Protein AF-0000000073039357 (afdb_homodimer)

Secondary structure (DSSP, 8-state):
-------------------GGGG----------------PPPTT-EEETTEEEEEEEEEE-HHHHHHHHHHTTB-SPP--SHHHHHHHHHHHHHHHSS---EEEEEE--SSTT--EETTS-------BPTT-S--TTS---EEEEEETTTTEEEEE-TTS-EEEEE-B--SS------------------/------S------------SGGG----------------PPPTT-EEETTEEEEEEEEEE-HHHHHHHHHHTTB-SPP--SHHHHHHHHHHHHHHHSS---EEEEEE--SSTT--EETTS-------BPTT-S--TTS---EEEEEETTTTEEEEE-TTS-EEEEE-B--SS------------------

pLDDT: mean 74.17, std 29.0, range [20.8, 98.81]

Nearest PDB structures (foldseek):
  7jud-assembly2_B  TM=9.125E-01  e=7.356E-11  Homo sapiens
  7juf-assembly2_B  TM=8.887E-01  e=9.962E-11  Homo sapiens
  7l64-assembly1_A  TM=9.198E-01  e=1.526E-09  Homo sapiens
  7juc-assembly1_A  TM=9.082E-01  e=1.272E-09  Homo sapiens
  7l62-assembly1_A  TM=9.015E-01  e=1.197E-09  Homo sapiens

InterPro domains:
  IPR001304 C-type lectin-like [PF00059] (59-153)
  IPR001304 C-type lectin-like [PS50041] (48-155)
  IPR001304 C-type lectin-like [SM00034] (41-183)
  IPR016186 C-type lectin-like/link domain superfamily [G3DSA:3.10.100.10] (26-163)
  IPR016187 C-type lectin fold [SSF56436] (30-157)
  IPR050111 C-type lectin and snaclec domain-containing protein [PTHR22803] (36-157)

Structure (mmCIF, N/CA/C/O backbone):
data_AF-0000000073039357-model_v1
#
loop_
_entity.id
_entity.type
_entity.pdbx_description
1 polymer 'C-type lectin domain-containing protein'
#
loop_
_atom_site.group_PDB
_atom_site.id
_atom_site.type_symbol
_atom_site.label_atom_id
_atom_site.label_alt_id
_atom_site.label_comp_id
_atom_site.label_asym_id
_atom_site.label_entity_id
_atom_site.label_seq_id
_atom_site.pdbx_PDB_ins_code
_atom_site.Cartn_x
_atom_site.Cartn_y
_atom_site.Cartn_z
_atom_site.occupancy
_atom_site.B_iso_or_equiv
_atom_site.auth_seq_id
_atom_site.auth_comp_id
_atom_site.auth_asym_id
_atom_site.auth_atom_id
_atom_site.pdbx_PDB_model_num
ATOM 1 N N . MET A 1 1 ? -84 52.031 -15.609 1 26.61 1 MET A N 1
ATOM 2 C CA . MET A 1 1 ? -83.25 52.125 -14.359 1 26.61 1 MET A CA 1
ATOM 3 C C . MET A 1 1 ? -83.5 50.875 -13.5 1 26.61 1 MET A C 1
ATOM 5 O O . MET A 1 1 ? -82.875 50.75 -12.422 1 26.61 1 MET A O 1
ATOM 9 N N . GLU A 1 2 ? -84.562 50.125 -13.961 1 29.25 2 GLU A N 1
ATOM 10 C CA . GLU A 1 2 ? -85.125 49.188 -13.023 1 29.25 2 GLU A CA 1
ATOM 11 C C . GLU A 1 2 ? -84.25 47.906 -12.906 1 29.25 2 GLU A C 1
ATOM 13 O O . GLU A 1 2 ? -84.562 46.906 -13.562 1 29.25 2 GLU A O 1
ATOM 18 N N . LYS A 1 3 ? -82.875 48.156 -13.219 1 34.53 3 LYS A N 1
ATOM 19 C CA . LYS A 1 3 ? -82 47 -13.328 1 34.53 3 LYS A CA 1
ATOM 20 C C . LYS A 1 3 ? -82.062 46.125 -12.078 1 34.53 3 LYS A C 1
ATOM 22 O O . LYS A 1 3 ? -82.188 46.625 -10.969 1 34.53 3 LYS A O 1
ATOM 27 N N . LEU A 1 4 ? -82.438 44.844 -12.273 1 30.17 4 LEU A N 1
ATOM 28 C CA . LEU A 1 4 ? -82.812 43.562 -11.617 1 30.17 4 LEU A CA 1
ATOM 29 C C . LEU A 1 4 ? -81.688 43.188 -10.633 1 30.17 4 LEU A C 1
ATOM 31 O O . LEU A 1 4 ? -80.562 43.031 -11.016 1 30.17 4 LEU A O 1
ATOM 35 N N . ALA A 1 5 ? -81.875 43.406 -9.289 1 27.11 5 ALA A N 1
ATOM 36 C CA . ALA A 1 5 ? -81.25 43.344 -7.973 1 27.11 5 ALA A CA 1
ATOM 37 C C . ALA A 1 5 ? -80.875 41.906 -7.629 1 27.11 5 ALA A C 1
ATOM 39 O O . ALA A 1 5 ? -81.25 41.375 -6.598 1 27.11 5 ALA A O 1
ATOM 40 N N . VAL A 1 6 ? -80.625 41 -8.75 1 31.33 6 VAL A N 1
ATOM 41 C CA . VAL A 1 6 ? -80.688 39.594 -8.367 1 31.33 6 VAL A CA 1
ATOM 42 C C . VAL A 1 6 ? -79.562 39.281 -7.328 1 31.33 6 VAL A C 1
ATOM 44 O O . VAL A 1 6 ? -78.375 39.156 -7.664 1 31.33 6 VAL A O 1
ATOM 47 N N . LEU A 1 7 ? -79.438 40.094 -6.195 1 26.33 7 LEU A N 1
ATOM 48 C CA . LEU A 1 7 ? -78.312 40.125 -5.312 1 26.33 7 LEU A CA 1
ATOM 49 C C . LEU A 1 7 ? -78.125 38.781 -4.57 1 26.33 7 LEU A C 1
ATOM 51 O O . LEU A 1 7 ? -77.188 38.625 -3.818 1 26.33 7 LEU A O 1
ATOM 55 N N . LEU A 1 8 ? -79.312 37.875 -4.68 1 25.88 8 LEU A N 1
ATOM 56 C CA . LEU A 1 8 ? -79.5 37.375 -3.328 1 25.88 8 LEU A CA 1
ATOM 57 C C . LEU A 1 8 ? -78.25 36.656 -2.822 1 25.88 8 LEU A C 1
ATOM 59 O O . LEU A 1 8 ? -77.375 36.344 -3.6 1 25.88 8 LEU A O 1
ATOM 63 N N . LEU A 1 9 ? -78.438 35.406 -2.164 1 27.7 9 LEU A N 1
ATOM 64 C CA . LEU A 1 9 ? -78.375 34.781 -0.844 1 27.7 9 LEU A CA 1
ATOM 65 C C . LEU A 1 9 ? -77.125 33.875 -0.761 1 27.7 9 LEU A C 1
ATOM 67 O O . LEU A 1 9 ? -76.875 33.219 0.255 1 27.7 9 LEU A O 1
ATOM 71 N N . LEU A 1 10 ? -76.25 33.688 -1.868 1 30 10 LEU A N 1
ATOM 72 C CA . LEU A 1 10 ? -75.688 32.344 -1.885 1 30 10 LEU A CA 1
ATOM 73 C C . LEU A 1 10 ? -74.625 32.188 -0.792 1 30 10 LEU A C 1
ATOM 75 O O . LEU A 1 10 ? -73.438 32.094 -1.08 1 30 10 LEU A O 1
ATOM 79 N N . SER A 1 11 ? -74.688 33 0.335 1 27.83 11 SER A N 1
ATOM 80 C CA . SER A 1 11 ? -73.438 33.188 1.065 1 27.83 11 SER A CA 1
ATOM 81 C C . SER A 1 11 ? -72.875 31.844 1.569 1 27.83 11 SER A C 1
ATOM 83 O O . SER A 1 11 ? -71.688 31.547 1.422 1 27.83 11 SER A O 1
ATOM 85 N N . ALA A 1 12 ? -73.562 31.172 2.65 1 30.77 12 ALA A N 1
ATOM 86 C CA . ALA A 1 12 ? -72.812 30.938 3.895 1 30.77 12 ALA A CA 1
ATOM 87 C C . ALA A 1 12 ? -72.125 29.578 3.863 1 30.77 12 ALA A C 1
ATOM 89 O O . ALA A 1 12 ? -72.5 28.656 4.57 1 30.77 12 ALA A O 1
ATOM 90 N N . ALA A 1 13 ? -72 28.828 2.797 1 27.78 13 ALA A N 1
ATOM 91 C CA . ALA A 1 13 ? -71.812 27.406 3.111 1 27.78 13 ALA A CA 1
ATOM 92 C C . ALA A 1 13 ? -70.688 27.234 4.145 1 27.78 13 ALA A C 1
ATOM 94 O O . ALA A 1 13 ? -69.875 28.141 4.379 1 27.78 13 ALA A O 1
ATOM 95 N N . ILE A 1 14 ? -69.812 25.984 4.055 1 31.33 14 ILE A N 1
ATOM 96 C CA . ILE A 1 14 ? -69.5 24.719 4.699 1 31.33 14 ILE A CA 1
ATOM 97 C C . ILE A 1 14 ? -68.125 24.859 5.371 1 31.33 14 ILE A C 1
ATOM 99 O O . ILE A 1 14 ? -67.062 24.844 4.699 1 31.33 14 ILE A O 1
ATOM 103 N N . ALA A 1 15 ? -67.812 25.812 6.203 1 31.2 15 ALA A N 1
ATOM 104 C CA . ALA A 1 15 ? -66.5 25.938 6.828 1 31.2 15 ALA A CA 1
ATOM 105 C C . ALA A 1 15 ? -66.188 24.688 7.652 1 31.2 15 ALA A C 1
ATOM 107 O O . ALA A 1 15 ? -65.375 24.75 8.586 1 31.2 15 ALA A O 1
ATOM 108 N N . LEU A 1 16 ? -66.938 23.5 7.562 1 32.72 16 LEU A N 1
ATOM 109 C CA . LEU A 1 16 ? -66.625 22.562 8.633 1 32.72 16 LEU A CA 1
ATOM 110 C C . LEU A 1 16 ? -65.125 22.25 8.625 1 32.72 16 LEU A C 1
ATOM 112 O O . LEU A 1 16 ? -64.562 21.859 7.598 1 32.72 16 LEU A O 1
ATOM 116 N N . GLY A 1 17 ? -64.375 22.891 9.492 1 31.42 17 GLY A N 1
ATOM 117 C CA . GLY A 1 17 ? -62.969 22.797 9.883 1 31.42 17 GLY A CA 1
ATOM 118 C C . GLY A 1 17 ? -62.5 21.359 10.055 1 31.42 17 GLY A C 1
ATOM 119 O O . GLY A 1 17 ? -63.031 20.609 10.867 1 31.42 17 GLY A O 1
ATOM 120 N N . ASP A 1 18 ? -62.219 20.562 8.984 1 34.56 18 ASP A N 1
ATOM 121 C CA . ASP A 1 18 ? -61.656 19.219 8.914 1 34.56 18 ASP A CA 1
ATOM 122 C C . ASP A 1 18 ? -60.438 19.094 9.805 1 34.56 18 ASP A C 1
ATOM 124 O O . ASP A 1 18 ? -59.312 19.344 9.359 1 34.56 18 ASP A O 1
ATOM 128 N N . ALA A 1 19 ? -60.375 19.719 11 1 31.61 19 ALA A N 1
ATOM 129 C CA . ALA A 1 19 ? -59.188 19.656 11.852 1 31.61 19 ALA A CA 1
ATOM 130 C C . ALA A 1 19 ? -58.75 18.219 12.055 1 31.61 19 ALA A C 1
ATOM 132 O O . ALA A 1 19 ? -57.562 17.891 11.844 1 31.61 19 ALA A O 1
ATOM 133 N N . ASN A 1 20 ? -59.375 17.531 13.062 1 35.84 20 ASN A N 1
ATOM 134 C CA . ASN A 1 20 ? -58.688 16.75 14.062 1 35.84 20 ASN A CA 1
ATOM 135 C C . ASN A 1 20 ? -58.312 15.359 13.547 1 35.84 20 ASN A C 1
ATOM 137 O O . ASN A 1 20 ? -58.031 14.453 14.336 1 35.84 20 ASN A O 1
ATOM 141 N N . LEU A 1 21 ? -58.969 14.992 12.469 1 33.59 21 LEU A N 1
ATOM 142 C CA . LEU A 1 21 ? -58.969 13.531 12.422 1 33.59 21 LEU A CA 1
ATOM 143 C C . LEU A 1 21 ? -57.531 12.984 12.258 1 33.59 21 LEU A C 1
ATOM 145 O O . LEU A 1 21 ? -57.344 11.773 12.219 1 33.59 21 LEU A O 1
ATOM 149 N N . THR A 1 22 ? -56.75 13.812 11.727 1 34.03 22 THR A N 1
ATOM 150 C CA . THR A 1 22 ? -55.562 13.125 11.273 1 34.03 22 THR A CA 1
ATOM 151 C C . THR A 1 22 ? -54.812 12.523 12.461 1 34.03 22 THR A C 1
ATOM 153 O O . THR A 1 22 ? -53.688 12 12.297 1 34.03 22 THR A O 1
ATOM 156 N N . GLN A 1 23 ? -55.312 12.898 13.656 1 38 23 GLN A N 1
ATOM 157 C CA . GLN A 1 23 ? -54.406 12.445 14.719 1 38 23 GLN A CA 1
ATOM 158 C C . GLN A 1 23 ? -54.375 10.922 14.797 1 38 23 GLN A C 1
ATOM 160 O O . GLN A 1 23 ? -53.719 10.352 15.664 1 38 23 GLN A O 1
ATOM 165 N N . LEU A 1 24 ? -55.438 10.336 14.25 1 32.09 24 LEU A N 1
ATOM 166 C CA . LEU A 1 24 ? -55.656 9.016 14.828 1 32.09 24 LEU A CA 1
ATOM 167 C C . LEU A 1 24 ? -54.438 8.109 14.586 1 32.09 24 LEU A C 1
ATOM 169 O O . LEU A 1 24 ? -54.031 7.359 15.477 1 32.09 24 LEU A O 1
ATOM 173 N N . LEU A 1 25 ? -54.375 7.812 13.281 1 35.28 25 LEU A N 1
ATOM 174 C CA . LEU A 1 25 ? -53.656 6.555 13.148 1 35.28 25 LEU A CA 1
ATOM 175 C C . LEU A 1 25 ? -52.188 6.719 13.547 1 35.28 25 LEU A C 1
ATOM 177 O O . LEU A 1 25 ? -51.5 7.629 13.062 1 35.28 25 LEU A O 1
ATOM 181 N N . GLY A 1 26 ? -51.906 6.523 14.82 1 40.38 26 GLY A N 1
ATOM 182 C CA . GLY A 1 26 ? -50.594 6.422 15.461 1 40.38 26 GLY A CA 1
ATOM 183 C C . GLY A 1 26 ? -49.562 5.82 14.555 1 40.38 26 GLY A C 1
ATOM 184 O O . GLY A 1 26 ? -48.5 5.379 15.023 1 40.38 26 GLY A O 1
ATOM 185 N N . LEU A 1 27 ? -50.062 5.402 13.422 1 38.44 27 LEU A N 1
ATOM 186 C CA . LEU A 1 27 ? -48.938 4.867 12.695 1 38.44 27 LEU A CA 1
ATOM 187 C C . LEU A 1 27 ? -47.906 5.961 12.398 1 38.44 27 LEU A C 1
ATOM 189 O O . LEU A 1 27 ? -48.094 6.734 11.453 1 38.44 27 LEU A O 1
ATOM 193 N N . GLU A 1 28 ? -47.5 6.645 13.414 1 38.72 28 GLU A N 1
ATOM 194 C CA . GLU A 1 28 ? -46.281 7.363 13.047 1 38.72 28 GLU A CA 1
ATOM 195 C C . GLU A 1 28 ? -45.375 6.52 12.125 1 38.72 28 GLU A C 1
ATOM 197 O O . GLU A 1 28 ? -45.125 5.348 12.414 1 38.72 28 GLU A O 1
ATOM 202 N N . PRO A 1 29 ? -45.562 6.711 10.805 1 39.72 29 PRO A N 1
ATOM 203 C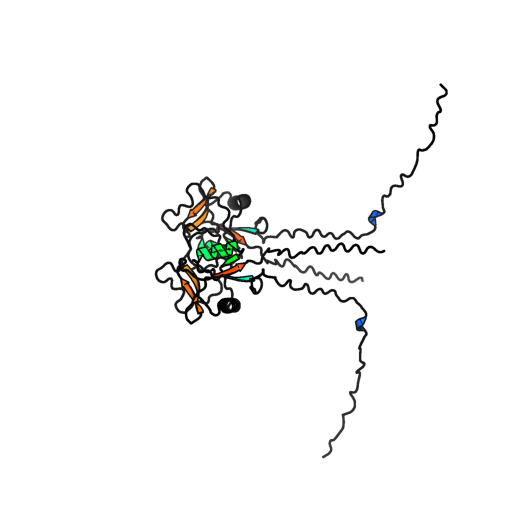 CA . PRO A 1 29 ? -44.5 6.008 10.086 1 39.72 29 PRO A CA 1
ATOM 204 C C . PRO A 1 29 ? -43.156 6.062 10.812 1 39.72 29 PRO A C 1
ATOM 206 O O . PRO A 1 29 ? -42.719 7.141 11.227 1 39.72 29 PRO A O 1
ATOM 209 N N . LEU A 1 30 ? -42.906 5.086 11.719 1 35.66 30 LEU A N 1
ATOM 210 C CA . LEU A 1 30 ? -41.5 4.91 12.047 1 35.66 30 LEU A CA 1
ATOM 211 C C . LEU A 1 30 ? -40.625 5.199 10.844 1 35.66 30 LEU A C 1
ATOM 213 O O . LEU A 1 30 ? -40.344 4.301 10.047 1 35.66 30 LEU A O 1
ATOM 217 N N . LEU A 1 31 ? -41.062 6.059 10.023 1 34.53 31 LEU A N 1
ATOM 218 C CA . LEU A 1 31 ? -39.938 6.461 9.203 1 34.53 31 LEU A CA 1
ATOM 219 C C . LEU A 1 31 ? -38.688 6.652 10.062 1 34.53 31 LEU A C 1
ATOM 221 O O . LEU A 1 31 ? -38.5 7.711 10.664 1 34.53 31 LEU A O 1
ATOM 225 N N . LYS A 1 32 ? -38.406 5.668 10.898 1 36.38 32 LYS A N 1
ATOM 226 C CA . LYS A 1 32 ? -36.969 5.738 11.242 1 36.38 32 LYS A CA 1
ATOM 227 C C . LYS A 1 32 ? -36.156 6.203 10.047 1 36.38 32 LYS A C 1
ATOM 229 O O . LYS A 1 32 ? -36.156 5.574 8.984 1 36.38 32 LYS A O 1
ATOM 234 N N . THR A 1 33 ? -36.156 7.441 9.664 1 34.72 33 THR A N 1
ATOM 235 C CA . THR A 1 33 ? -35.031 7.844 8.852 1 34.72 33 THR A CA 1
ATOM 236 C C . THR A 1 33 ? -33.844 6.91 9.094 1 34.72 33 THR A C 1
ATOM 238 O O . THR A 1 33 ? -33.469 6.645 10.234 1 34.72 33 THR A O 1
ATOM 241 N N . GLU A 1 34 ? -33.781 5.77 8.445 1 37.34 34 GLU A N 1
ATOM 242 C CA . GLU A 1 34 ? -32.469 5.164 8.523 1 37.34 34 GLU A CA 1
ATOM 243 C C . GLU A 1 34 ? -31.406 6.203 8.859 1 37.34 34 GLU A C 1
ATOM 245 O O . GLU A 1 34 ? -31.172 7.137 8.086 1 37.34 34 GLU A O 1
ATOM 250 N N . GLY A 1 35 ? -31.5 6.855 9.969 1 37.38 35 GLY A N 1
ATOM 251 C CA . GLY A 1 35 ? -30.406 7.742 10.344 1 37.38 35 GLY A CA 1
ATOM 252 C C . GLY A 1 35 ? -29.094 7.414 9.648 1 37.38 35 GLY A C 1
ATOM 253 O O . GLY A 1 35 ? -28.766 6.242 9.469 1 37.38 35 GLY A O 1
ATOM 254 N N . THR A 1 36 ? -28.766 8.078 8.531 1 42.5 36 THR A N 1
ATOM 255 C CA . THR A 1 36 ? -27.406 7.941 8.023 1 42.5 36 THR A CA 1
ATOM 256 C C . THR A 1 36 ? -26.453 7.523 9.141 1 42.5 36 THR A C 1
ATOM 258 O O . THR A 1 36 ? -26.312 8.227 10.141 1 42.5 36 THR A O 1
ATOM 261 N N . LYS A 1 37 ? -26.594 6.34 9.523 1 44.25 37 LYS A N 1
ATOM 262 C CA . LYS A 1 37 ? -25.609 5.879 10.5 1 44.25 37 LYS A CA 1
ATOM 263 C C . LYS A 1 37 ? -24.312 6.68 10.398 1 44.25 37 LYS A C 1
ATOM 265 O O . LYS A 1 37 ? -23.625 6.609 9.383 1 44.25 37 LYS A O 1
ATOM 270 N N . GLU A 1 38 ? -24.328 8.031 10.805 1 53.88 38 GLU A N 1
ATOM 271 C CA . GLU A 1 38 ? -23.094 8.797 10.906 1 53.88 38 GLU A CA 1
ATOM 272 C C . GLU A 1 38 ? -21.953 7.93 11.43 1 53.88 38 GLU A C 1
ATOM 274 O O . GLU A 1 38 ? -22.141 7.152 12.367 1 53.88 38 GLU A O 1
ATOM 279 N N . MET A 1 39 ? -21.062 7.578 10.562 1 60.09 39 MET A N 1
ATOM 280 C CA . MET A 1 39 ? -19.891 6.812 10.992 1 60.09 39 MET A CA 1
ATOM 281 C C . MET A 1 39 ? -19.281 7.41 12.258 1 60.09 39 MET A C 1
ATOM 283 O O . MET A 1 39 ? -19.109 8.625 12.352 1 60.09 39 MET A O 1
ATOM 287 N N . SER A 1 40 ? -19.406 6.809 13.367 1 79 40 SER A N 1
ATOM 288 C CA . SER A 1 40 ? -18.766 7.273 14.586 1 79 40 SER A CA 1
ATOM 289 C C . SER A 1 40 ? -17.312 6.816 14.648 1 79 40 SER A C 1
ATOM 291 O O . SER A 1 40 ? -17 5.688 14.266 1 79 40 SER A O 1
ATOM 293 N N . CYS A 1 41 ? -16.453 7.801 14.859 1 84.44 41 CYS A N 1
ATOM 294 C CA . CYS A 1 41 ? -15.023 7.516 15.016 1 84.44 41 CYS A CA 1
ATOM 295 C C . CYS A 1 41 ? -14.672 7.297 16.484 1 84.44 41 CYS A C 1
ATOM 297 O O . CYS A 1 41 ? -15.328 7.84 17.375 1 84.44 41 CYS A O 1
ATOM 299 N N . PRO A 1 42 ? -13.711 6.285 16.656 1 81.12 42 PRO A N 1
ATOM 300 C CA . PRO A 1 42 ? -13.195 6.18 18.016 1 81.12 42 PRO A CA 1
ATOM 301 C C . PRO A 1 42 ? -12.812 7.535 18.609 1 81.12 42 PRO A C 1
ATOM 303 O O . PRO A 1 42 ? -12.641 8.508 17.875 1 81.12 42 PRO A O 1
ATOM 306 N N . SER A 1 43 ? -12.695 7.379 19.922 1 82.19 43 SER A N 1
ATOM 307 C CA . SER A 1 43 ? -12.266 8.594 20.609 1 82.19 43 SER A CA 1
ATOM 308 C C . SER A 1 43 ? -10.938 9.094 20.062 1 82.19 43 SER A C 1
ATOM 310 O O . SER A 1 43 ? -10.062 8.297 19.703 1 82.19 43 SER A O 1
ATOM 312 N N . ASP A 1 44 ? -10.672 10.336 19.844 1 82.06 44 ASP A N 1
ATOM 313 C CA . ASP A 1 44 ? -9.438 11 19.453 1 82.06 44 ASP A CA 1
ATOM 314 C C . ASP A 1 44 ? -9.25 10.961 17.938 1 82.06 44 ASP A C 1
ATOM 316 O O . ASP A 1 44 ? -8.219 11.391 17.422 1 82.06 44 ASP A O 1
ATOM 320 N N . TRP A 1 45 ? -10.227 10.258 17.344 1 88.5 45 TRP A N 1
ATOM 321 C CA . TRP A 1 45 ? -10.242 10.289 15.891 1 88.5 45 TRP A CA 1
ATOM 322 C C . TRP A 1 45 ? -11.289 11.266 15.375 1 88.5 45 TRP A C 1
ATOM 324 O O . TRP A 1 45 ? -12.297 11.516 16.047 1 88.5 45 TRP A O 1
ATOM 334 N N . HIS A 1 46 ? -11.023 11.797 14.195 1 90.44 46 HIS A N 1
ATOM 335 C CA . HIS A 1 46 ? -11.875 12.844 13.641 1 90.44 46 HIS A CA 1
ATOM 336 C C . HIS A 1 46 ? -12.484 12.406 12.312 1 90.44 46 HIS A C 1
ATOM 338 O O . HIS A 1 46 ? -11.766 12.039 11.383 1 90.44 46 HIS A O 1
ATOM 344 N N . PRO A 1 47 ? -13.75 12.461 12.242 1 89.38 47 PRO A N 1
ATOM 345 C CA . PRO A 1 47 ? -14.43 11.945 11.055 1 89.38 47 PRO A CA 1
ATOM 346 C C . PRO A 1 47 ? -14.352 12.898 9.867 1 89.38 47 PRO A C 1
ATOM 348 O O . PRO A 1 47 ? -14.414 14.125 10.047 1 89.38 47 PRO A O 1
ATOM 351 N N . TYR A 1 48 ? -14.18 12.359 8.68 1 90 48 TYR A N 1
ATOM 352 C CA . TYR A 1 48 ? -14.352 13.016 7.391 1 90 48 TYR A CA 1
ATOM 353 C C . TYR A 1 48 ? -14.922 12.055 6.355 1 90 48 TYR A C 1
ATOM 355 O O . TYR A 1 48 ? -14.242 11.125 5.926 1 90 48 TYR A O 1
ATOM 363 N N . GLY A 1 49 ? -16.109 12.344 5.988 1 85.62 49 GLY A N 1
ATOM 364 C CA . GLY A 1 49 ? -16.766 11.352 5.152 1 85.62 49 GLY A CA 1
ATOM 365 C C . GLY A 1 49 ? -16.875 9.984 5.812 1 85.62 49 GLY A C 1
ATOM 366 O O . GLY A 1 49 ? -17.375 9.875 6.934 1 85.62 49 GLY A O 1
ATOM 367 N N . SER A 1 50 ? -16.359 8.945 5.117 1 83.56 50 SER A N 1
ATOM 368 C CA . SER A 1 50 ? -16.406 7.586 5.648 1 83.56 50 SER A CA 1
ATOM 369 C C . SER A 1 50 ? -15.078 7.191 6.281 1 83.56 50 SER A C 1
ATOM 371 O O . SER A 1 50 ? -14.836 6.016 6.547 1 83.56 50 SER A O 1
ATOM 373 N N . ARG A 1 51 ? -14.297 8.242 6.551 1 88.06 51 ARG A N 1
ATOM 374 C CA . ARG A 1 51 ? -12.977 7.969 7.102 1 88.06 51 ARG A CA 1
ATOM 375 C C . ARG A 1 51 ? -12.789 8.664 8.445 1 88.06 51 ARG A C 1
ATOM 377 O O . ARG A 1 51 ? -13.477 9.641 8.742 1 88.06 51 ARG A O 1
ATOM 384 N N . CYS A 1 52 ? -11.891 8.102 9.234 1 90.38 52 CYS A N 1
ATOM 385 C CA . CYS A 1 52 ? -11.461 8.695 10.492 1 90.38 52 CYS A CA 1
ATOM 386 C C . CYS A 1 52 ? -9.961 8.992 10.469 1 90.38 52 CYS A C 1
ATOM 388 O O . CYS A 1 52 ? -9.172 8.195 9.961 1 90.38 52 CYS A O 1
ATOM 390 N N . PHE A 1 53 ? -9.664 10.109 11.039 1 92.56 53 PHE A N 1
ATOM 391 C CA . PHE A 1 53 ? -8.281 10.555 11.016 1 92.56 53 PHE A CA 1
ATOM 392 C C . PHE A 1 53 ? -7.77 10.82 12.43 1 92.56 53 PHE A C 1
ATOM 394 O O . PHE A 1 53 ? -8.523 11.273 13.289 1 92.56 53 PHE A O 1
ATOM 401 N N . ARG A 1 54 ? -6.562 10.516 12.562 1 90.44 54 ARG A N 1
ATOM 402 C CA . ARG A 1 54 ? -5.852 10.844 13.789 1 90.44 54 ARG A CA 1
ATOM 403 C C . ARG A 1 54 ? -4.457 11.383 13.492 1 90.44 54 ARG A C 1
ATOM 405 O O . ARG A 1 54 ? -3.748 10.844 12.641 1 90.44 54 ARG A O 1
ATOM 412 N N . PHE A 1 55 ? -4.176 12.445 14.148 1 91.38 55 PHE A N 1
ATOM 413 C CA . PHE A 1 55 ? -2.832 13 14.039 1 91.38 55 PHE A CA 1
ATOM 414 C C . PHE A 1 55 ? -1.937 12.461 15.148 1 91.38 55 PHE A C 1
ATOM 416 O O . PHE A 1 55 ? -2.324 12.461 16.328 1 91.38 55 PHE A O 1
ATOM 423 N N . VAL A 1 56 ? -0.78 11.977 14.797 1 88.88 56 VAL A N 1
ATOM 424 C CA . VAL A 1 56 ? 0.186 11.445 15.75 1 88.88 56 VAL A CA 1
ATOM 425 C C . VAL A 1 56 ? 1.425 12.336 15.789 1 88.88 56 VAL A C 1
ATOM 427 O O . VAL A 1 56 ? 2.113 12.492 14.773 1 88.88 56 VAL A O 1
ATOM 430 N N . SER A 1 57 ? 1.727 12.812 16.969 1 87.69 57 SER A N 1
ATOM 431 C CA . SER A 1 57 ? 2.77 13.82 17.141 1 87.69 57 SER A CA 1
ATOM 432 C C . SER A 1 57 ? 4.09 13.188 17.562 1 87.69 57 SER A C 1
ATOM 434 O O . SER A 1 57 ? 4.801 13.742 18.406 1 87.69 57 SER A O 1
ATOM 436 N N . ILE A 1 58 ? 4.434 12.023 17.141 1 87.19 58 ILE A N 1
ATOM 437 C CA . ILE A 1 58 ? 5.699 11.344 17.422 1 87.19 58 ILE A CA 1
ATOM 438 C C . ILE A 1 58 ? 6.523 11.273 16.125 1 87.19 58 ILE A C 1
ATOM 440 O O . ILE A 1 58 ? 6.133 10.602 15.172 1 87.19 58 ILE A O 1
ATOM 444 N N . PRO A 1 59 ? 7.598 12.062 16.156 1 93.19 59 PRO A N 1
ATOM 445 C CA . PRO A 1 59 ? 8.445 12 14.969 1 93.19 59 PRO A CA 1
ATOM 446 C C . PRO A 1 59 ? 9.023 10.609 14.734 1 93.19 59 PRO A C 1
ATOM 448 O O . PRO A 1 59 ? 9.547 9.984 15.664 1 93.19 59 PRO A O 1
ATOM 451 N N . GLN A 1 60 ? 8.844 10.102 13.633 1 94.81 60 GLN A N 1
ATOM 452 C CA . GLN A 1 60 ? 9.375 8.805 13.25 1 94.81 60 GLN A CA 1
ATOM 453 C C . GLN A 1 60 ? 9.523 8.695 11.734 1 94.81 60 GLN A C 1
ATOM 455 O O . GLN A 1 60 ? 9.102 9.594 11 1 94.81 60 GLN A O 1
ATOM 460 N N . SER A 1 61 ? 10.18 7.672 11.227 1 96.88 61 SER A N 1
ATOM 461 C CA . SER A 1 61 ? 10.328 7.453 9.797 1 96.88 61 SER A CA 1
ATOM 462 C C . SER A 1 61 ? 8.992 7.137 9.141 1 96.88 61 SER A C 1
ATOM 464 O O . SER A 1 61 ? 8.008 6.848 9.828 1 96.88 61 SER A O 1
ATOM 466 N N . TRP A 1 62 ? 8.977 7.242 7.859 1 97.44 62 TRP A N 1
ATOM 467 C CA . TRP A 1 62 ? 7.766 6.898 7.129 1 97.44 62 TRP A CA 1
ATOM 468 C C . TRP A 1 62 ? 7.34 5.465 7.426 1 97.44 62 TRP A C 1
ATOM 470 O O . TRP A 1 62 ? 6.16 5.199 7.672 1 97.44 62 TRP A O 1
ATOM 480 N N . SER A 1 63 ? 8.336 4.562 7.371 1 96.31 63 SER A N 1
ATOM 481 C CA . SER A 1 63 ? 8.055 3.145 7.566 1 96.31 63 SER A CA 1
ATOM 482 C C . SER A 1 63 ? 7.539 2.871 8.977 1 96.31 63 SER A C 1
ATOM 484 O O . SER A 1 63 ? 6.59 2.105 9.156 1 96.31 63 SER A O 1
ATOM 486 N N . ASP A 1 64 ? 8.14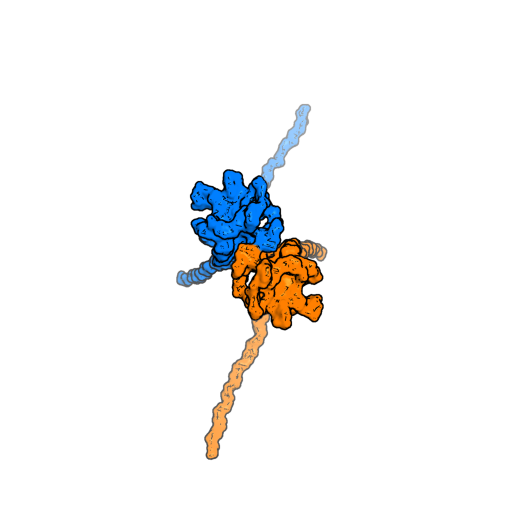8 3.461 9.953 1 94.38 64 ASP A N 1
ATOM 487 C CA . ASP A 1 64 ? 7.672 3.309 11.32 1 94.38 64 ASP A CA 1
ATOM 488 C C . ASP A 1 64 ? 6.281 3.914 11.492 1 94.38 64 ASP A C 1
ATOM 490 O O . ASP A 1 64 ? 5.445 3.369 12.219 1 94.38 64 ASP A O 1
ATOM 494 N N . SER A 1 65 ? 6.082 5.051 10.859 1 95.62 65 SER A N 1
ATOM 495 C CA . SER A 1 65 ? 4.77 5.688 10.906 1 95.62 65 SER A CA 1
ATOM 496 C C . SER A 1 65 ? 3.699 4.785 10.305 1 95.62 65 SER A C 1
ATOM 498 O O . SER A 1 65 ? 2.607 4.648 10.859 1 95.62 65 SER A O 1
ATOM 500 N N . GLU A 1 66 ? 4.02 4.168 9.148 1 96.62 66 GLU A N 1
ATOM 501 C CA . GLU A 1 66 ? 3.084 3.238 8.523 1 96.62 66 GLU A CA 1
ATOM 502 C C . GLU A 1 66 ? 2.787 2.053 9.438 1 96.62 66 GLU A C 1
ATOM 504 O O . GLU A 1 66 ? 1.631 1.651 9.594 1 96.62 66 GLU A O 1
ATOM 509 N N . GLN A 1 67 ? 3.779 1.516 10.055 1 94.94 67 GLN A N 1
ATOM 510 C CA . GLN A 1 67 ? 3.576 0.394 10.961 1 94.94 67 GLN A CA 1
ATOM 511 C C . GLN A 1 67 ? 2.713 0.801 12.156 1 94.94 67 GLN A C 1
ATOM 513 O O . GLN A 1 67 ? 1.859 0.032 12.602 1 94.94 67 GLN A O 1
ATOM 518 N N . ASN A 1 68 ? 2.955 1.961 12.648 1 92.75 68 ASN A N 1
ATOM 519 C CA . ASN A 1 68 ? 2.133 2.469 13.742 1 92.75 68 ASN A CA 1
ATOM 520 C C . ASN A 1 68 ? 0.674 2.625 13.32 1 92.75 68 ASN A C 1
ATOM 522 O O . ASN A 1 68 ? -0.235 2.27 14.07 1 92.75 68 ASN A O 1
ATOM 526 N N . CYS A 1 69 ? 0.459 3.188 12.164 1 93.56 69 CYS A N 1
ATOM 527 C CA . CYS A 1 69 ? -0.901 3.355 11.672 1 93.56 69 CYS A CA 1
ATOM 528 C C . CYS A 1 69 ? -1.58 2.006 11.469 1 93.56 69 CYS A C 1
ATOM 530 O O . CYS A 1 69 ? -2.764 1.851 11.773 1 93.56 69 CYS A O 1
ATOM 532 N N . LEU A 1 70 ? -0.858 1.051 10.945 1 93.12 70 LEU A N 1
ATOM 533 C CA . LEU A 1 70 ? -1.39 -0.297 10.781 1 93.12 70 LEU A CA 1
ATOM 534 C C . LEU A 1 70 ? -1.8 -0.891 12.125 1 93.12 70 LEU A C 1
ATOM 536 O O . LEU A 1 70 ? -2.844 -1.54 12.227 1 93.12 70 LEU A O 1
ATOM 540 N N . ALA A 1 71 ? -0.995 -0.662 13.125 1 90.25 71 ALA A N 1
ATOM 541 C CA . ALA A 1 71 ? -1.289 -1.16 14.461 1 90.25 71 ALA A CA 1
ATOM 542 C C . ALA A 1 71 ? -2.568 -0.535 15.016 1 90.25 71 ALA A C 1
ATOM 544 O O . ALA A 1 71 ? -3.273 -1.15 15.82 1 90.25 71 ALA A O 1
ATOM 545 N N . LEU A 1 72 ? -2.891 0.645 14.5 1 85.88 72 LEU A N 1
ATOM 546 C CA . LEU A 1 72 ? -4.094 1.349 14.93 1 85.88 72 LEU A CA 1
ATOM 547 C C . LEU A 1 72 ? -5.285 0.975 14.055 1 85.88 72 LEU A C 1
ATOM 549 O O . LEU A 1 72 ? -6.387 1.498 14.242 1 85.88 72 LEU A O 1
ATOM 553 N N . GLY A 1 73 ? -5.051 0.134 13.102 1 85 73 GLY A N 1
ATOM 554 C CA . GLY A 1 73 ? -6.141 -0.343 12.258 1 85 73 GLY A CA 1
ATOM 555 C C . GLY A 1 73 ? -6.305 0.46 10.984 1 85 73 GLY A C 1
ATOM 556 O O . GLY A 1 73 ? -7.336 0.367 10.312 1 85 73 GLY A O 1
ATOM 557 N N . GLY A 1 74 ? -5.301 1.196 10.664 1 90.06 74 GLY A N 1
ATOM 558 C CA . GLY A 1 74 ? -5.324 2.008 9.461 1 90.06 74 GLY A CA 1
ATOM 559 C C . GLY A 1 74 ? -3.994 2.033 8.727 1 90.06 74 GLY A C 1
ATOM 560 O O . GLY A 1 74 ? -3.26 1.043 8.734 1 90.06 74 GLY A O 1
ATOM 561 N N . ASN A 1 75 ? -3.826 3.066 7.984 1 95.69 75 ASN A N 1
ATOM 562 C CA . ASN A 1 75 ? -2.609 3.391 7.246 1 95.69 75 ASN A CA 1
ATOM 563 C C . ASN A 1 75 ? -2.281 4.879 7.332 1 95.69 75 ASN A C 1
ATOM 565 O O . ASN A 1 75 ? -3.084 5.668 7.832 1 95.69 75 ASN A O 1
ATOM 569 N N . LEU A 1 76 ? -1.041 5.172 6.973 1 96.56 76 LEU A N 1
ATOM 570 C CA . LEU A 1 76 ? -0.825 6.586 6.691 1 96.56 76 LEU A CA 1
ATOM 571 C C . LEU A 1 76 ? -1.872 7.113 5.715 1 96.56 76 LEU A C 1
ATOM 573 O O . LEU A 1 76 ? -2.262 6.41 4.777 1 96.56 76 LEU A O 1
ATOM 577 N N . ALA A 1 77 ? -2.27 8.312 5.941 1 96.06 77 ALA A N 1
ATOM 578 C CA . ALA A 1 77 ? -3.436 8.859 5.25 1 96.06 77 ALA A CA 1
ATOM 579 C C . ALA A 1 77 ? -3.152 9.055 3.764 1 96.06 77 ALA A C 1
ATOM 581 O O . ALA A 1 77 ? -2.061 9.484 3.385 1 96.06 77 ALA A O 1
ATOM 582 N N . SER A 1 78 ? -4.113 8.695 2.955 1 97.06 78 SER A N 1
ATOM 583 C CA . SER A 1 78 ? -4.172 9.117 1.56 1 97.06 78 SER A CA 1
ATOM 584 C C . SER A 1 78 ? -4.953 10.422 1.41 1 97.06 78 SER A C 1
ATOM 586 O O . SER A 1 78 ? -5.645 10.844 2.336 1 97.06 78 SER A O 1
ATOM 588 N N . VAL A 1 79 ? -4.766 11.102 0.333 1 96.19 79 VAL A N 1
ATOM 589 C CA . VAL A 1 79 ? -5.492 12.32 0.009 1 96.19 79 VAL A CA 1
ATOM 590 C C . VAL A 1 79 ? -6.203 12.156 -1.332 1 96.19 79 VAL A C 1
ATOM 592 O O . VAL A 1 79 ? -5.562 11.93 -2.359 1 96.19 79 VAL A O 1
ATOM 595 N N . ASN A 1 80 ? -7.477 12.383 -1.284 1 94.56 80 ASN A N 1
ATOM 596 C CA . ASN A 1 80 ? -8.211 12.039 -2.498 1 94.56 80 ASN A CA 1
ATOM 597 C C . ASN A 1 80 ? -8.812 13.273 -3.158 1 94.56 80 ASN A C 1
ATOM 599 O O . ASN A 1 80 ? -9.25 13.211 -4.309 1 94.56 80 ASN A O 1
ATOM 603 N N . ASN A 1 81 ? -8.844 14.336 -2.469 1 95.62 81 ASN A N 1
ATOM 604 C CA . ASN A 1 81 ? -9.297 15.602 -3.035 1 95.62 81 ASN A CA 1
ATOM 605 C C . ASN A 1 81 ? -8.852 16.797 -2.186 1 95.62 81 ASN A C 1
ATOM 607 O O . ASN A 1 81 ? -8.312 16.609 -1.093 1 95.62 81 ASN A O 1
ATOM 611 N N . LEU A 1 82 ? -9.047 18 -2.752 1 97.19 82 LEU A N 1
ATOM 612 C CA . LEU A 1 82 ? -8.586 19.219 -2.1 1 97.19 82 LEU A CA 1
ATOM 613 C C . LEU A 1 82 ? -9.273 19.422 -0.753 1 97.19 82 LEU A C 1
ATOM 615 O O . LEU A 1 82 ? -8.648 19.828 0.22 1 97.19 82 LEU A O 1
ATOM 619 N N . LEU A 1 83 ? -10.5 19.141 -0.687 1 96.75 83 LEU A N 1
ATOM 620 C CA . LEU A 1 83 ? -11.25 19.344 0.547 1 96.75 83 LEU A CA 1
ATOM 621 C C . LEU A 1 83 ? -10.734 18.422 1.654 1 96.75 83 LEU A C 1
ATOM 623 O O . LEU A 1 83 ? -10.625 18.844 2.811 1 96.75 83 LEU A O 1
ATOM 627 N N . GLU A 1 84 ? -10.484 17.203 1.271 1 94.94 84 GLU A N 1
ATOM 628 C CA . GLU A 1 84 ? -9.883 16.281 2.234 1 94.94 84 GLU A CA 1
ATOM 629 C C . GLU A 1 84 ? -8.531 16.797 2.725 1 94.94 84 GLU A C 1
ATOM 631 O O . GLU A 1 84 ? -8.219 16.688 3.914 1 94.94 84 GLU A O 1
ATOM 636 N N . TYR A 1 85 ? -7.742 17.312 1.819 1 96.94 85 TYR A N 1
ATOM 637 C CA . TYR A 1 85 ? -6.449 17.875 2.186 1 96.94 85 TYR A CA 1
ATOM 638 C C . TYR A 1 85 ? -6.613 19.016 3.18 1 96.94 85 TYR A C 1
ATOM 640 O O . TYR A 1 85 ? -5.891 19.094 4.18 1 96.94 85 TYR A O 1
ATOM 648 N N . GLN A 1 86 ? -7.539 19.891 2.922 1 97.44 86 GLN A N 1
ATOM 649 C CA . GLN A 1 86 ? -7.789 21.031 3.791 1 97.44 86 GLN A CA 1
ATOM 650 C C . GLN A 1 86 ? -8.289 20.594 5.16 1 97.44 86 GLN A C 1
ATOM 652 O O . GLN A 1 86 ? -7.926 21.172 6.184 1 97.44 86 GLN A O 1
ATOM 657 N N . PHE A 1 87 ? -9.109 19.578 5.137 1 96.38 87 PHE A N 1
ATOM 658 C CA . PHE A 1 87 ? -9.547 19 6.406 1 96.38 87 PHE A CA 1
ATOM 659 C C . PHE A 1 87 ? -8.352 18.516 7.219 1 96.38 87 PHE A C 1
ATOM 661 O O . PHE A 1 87 ? -8.25 18.797 8.414 1 96.38 87 PHE A O 1
ATOM 668 N N . MET A 1 88 ? -7.441 17.766 6.57 1 96.38 88 MET A N 1
ATOM 669 C CA . MET A 1 88 ? -6.258 17.234 7.23 1 96.38 88 MET A CA 1
ATOM 670 C C . MET A 1 88 ? -5.375 18.359 7.762 1 96.38 88 MET A C 1
ATOM 672 O O . MET A 1 88 ? -4.812 18.25 8.852 1 96.38 88 MET A O 1
ATOM 676 N N . GLN A 1 89 ? -5.23 19.422 6.996 1 97.19 89 GLN A N 1
ATOM 677 C CA . GLN A 1 89 ? -4.465 20.578 7.453 1 97.19 89 GLN A CA 1
ATOM 678 C C . GLN A 1 89 ? -5.105 21.219 8.68 1 97.19 89 GLN A C 1
ATOM 680 O O . GLN A 1 89 ? -4.414 21.578 9.633 1 97.19 89 GLN A O 1
ATOM 685 N N . ALA A 1 90 ? -6.383 21.344 8.656 1 96.75 90 ALA A N 1
ATOM 686 C CA . ALA A 1 90 ? -7.086 21.922 9.797 1 96.75 90 ALA A CA 1
ATOM 687 C C . ALA A 1 90 ? -6.895 21.078 11.047 1 96.75 90 ALA A C 1
ATOM 689 O O . ALA A 1 90 ? -6.629 21.594 12.133 1 96.75 90 ALA A O 1
ATOM 690 N N . LEU A 1 91 ? -7.043 19.812 10.867 1 94.12 91 LEU A N 1
ATOM 691 C CA . LEU A 1 91 ? -6.84 18.891 11.977 1 94.12 91 LEU A CA 1
ATOM 692 C C . LEU A 1 91 ? -5.434 19.031 12.547 1 94.12 91 LEU A C 1
ATOM 694 O O . LEU A 1 91 ? -5.258 19.094 13.773 1 94.12 91 LEU A O 1
ATOM 698 N N . THR A 1 92 ? -4.453 19.094 11.703 1 93.75 92 THR A N 1
ATOM 699 C CA . THR A 1 92 ? -3.055 19.234 12.102 1 93.75 92 THR A CA 1
ATOM 700 C C . THR A 1 92 ? -2.822 20.547 12.836 1 93.75 92 THR A C 1
ATOM 702 O O . THR A 1 92 ? -2.178 20.562 13.891 1 93.75 92 THR A O 1
ATOM 705 N N . LYS A 1 93 ? -3.334 21.578 12.25 1 95.38 93 LYS A N 1
ATOM 706 C CA . LYS A 1 93 ? -3.178 22.906 12.852 1 95.38 93 LYS A CA 1
ATOM 707 C C . LYS A 1 93 ? -3.844 22.969 14.219 1 95.38 93 LYS A C 1
ATOM 709 O O . LYS A 1 93 ? -3.273 23.5 15.172 1 95.38 93 LYS A O 1
ATOM 714 N N . ASN A 1 94 ? -5.016 22.422 14.344 1 93 94 ASN A N 1
ATOM 715 C CA . ASN A 1 94 ? -5.758 22.422 15.602 1 93 94 ASN A CA 1
ATOM 716 C C . ASN A 1 94 ? -5.051 21.609 16.672 1 93 94 ASN A C 1
ATOM 718 O O . ASN A 1 94 ? -5.117 21.938 17.859 1 93 94 ASN A O 1
ATOM 722 N N . THR A 1 95 ? -4.422 20.578 16.234 1 89.94 95 THR A N 1
ATOM 723 C CA . THR A 1 95 ? -3.756 19.672 17.172 1 89.94 95 THR A CA 1
ATOM 724 C C . THR A 1 95 ? -2.408 20.234 17.609 1 89.94 95 THR A C 1
ATOM 726 O O . THR A 1 95 ? -2.018 20.109 18.766 1 89.94 95 THR A O 1
ATOM 729 N N . ASN A 1 96 ? -1.704 20.953 16.719 1 90.38 96 ASN A N 1
ATOM 730 C CA . ASN A 1 96 ? -0.317 21.328 16.984 1 90.38 96 ASN A CA 1
ATOM 731 C C . ASN A 1 96 ? -0.155 22.844 17.109 1 90.38 96 ASN A C 1
ATOM 733 O O . ASN A 1 96 ? 0.895 23.328 17.547 1 90.38 96 ASN A O 1
ATOM 737 N N . GLY A 1 97 ? -1.149 23.578 16.781 1 93.44 97 GLY A N 1
ATOM 738 C CA . GLY A 1 97 ? -1.048 25.016 16.766 1 93.44 97 GLY A CA 1
ATOM 739 C C . GLY A 1 97 ? -0.378 25.562 15.516 1 93.44 97 GLY A C 1
ATOM 740 O O . GLY A 1 97 ? -0.296 26.766 15.32 1 93.44 97 GLY A O 1
ATOM 741 N N . HIS A 1 98 ? 0.153 24.672 14.703 1 94.56 98 HIS A N 1
ATOM 742 C CA . HIS A 1 98 ? 0.787 25 13.438 1 94.56 98 HIS A CA 1
ATOM 743 C C . HIS A 1 98 ? 0.723 23.812 12.469 1 94.56 98 HIS A C 1
ATOM 745 O O . HIS A 1 98 ? 0.065 22.812 12.75 1 94.56 98 HIS A O 1
ATOM 751 N N . LEU A 1 99 ? 1.273 24.016 11.281 1 95.75 99 LEU A N 1
ATOM 752 C CA . LEU A 1 99 ? 1.287 22.969 10.266 1 95.75 99 LEU A CA 1
ATOM 753 C C . LEU A 1 99 ? 2.688 22.375 10.102 1 95.75 99 LEU A C 1
ATOM 755 O O . LEU A 1 99 ? 3.422 22.766 9.188 1 95.75 99 LEU A O 1
ATOM 759 N N . PRO A 1 100 ? 3.051 21.453 10.922 1 95.38 100 PRO A N 1
ATOM 760 C CA . PRO A 1 100 ? 4.379 20.859 10.789 1 95.38 100 PRO A CA 1
ATOM 761 C C . PRO A 1 100 ? 4.488 19.938 9.57 1 95.38 100 PRO A C 1
ATOM 763 O O . PRO A 1 100 ? 3.471 19.469 9.055 1 95.38 100 PRO A O 1
ATOM 766 N N . ASP A 1 101 ? 5.738 19.703 9.102 1 95.88 101 ASP A N 1
ATOM 767 C CA . ASP A 1 101 ? 5.98 18.625 8.141 1 95.88 101 ASP A CA 1
ATOM 768 C C . ASP A 1 101 ? 5.387 17.297 8.625 1 95.88 101 ASP A C 1
ATOM 770 O O . ASP A 1 101 ? 5.609 16.906 9.773 1 95.88 101 ASP A O 1
ATOM 774 N N . THR A 1 102 ? 4.605 16.672 7.777 1 96.94 102 THR A N 1
ATOM 775 C CA . THR A 1 102 ? 3.807 15.523 8.203 1 96.94 102 THR A CA 1
ATOM 776 C C . THR A 1 102 ? 3.826 14.43 7.141 1 96.94 102 THR A C 1
ATOM 778 O O . THR A 1 102 ? 3.633 14.703 5.953 1 96.94 102 THR A O 1
ATOM 781 N N . TRP A 1 103 ? 4.109 13.172 7.645 1 98 103 TRP A N 1
ATOM 782 C CA . TRP A 1 103 ? 4.02 12.031 6.742 1 98 103 TRP A CA 1
ATOM 783 C C . TRP A 1 103 ? 2.57 11.766 6.34 1 98 103 TRP A C 1
ATOM 785 O O . TRP A 1 103 ? 1.672 11.805 7.184 1 98 103 TRP A O 1
ATOM 795 N N . ILE A 1 104 ? 2.369 11.523 5.113 1 97.81 104 ILE A N 1
ATOM 796 C CA . ILE A 1 104 ? 1.174 10.844 4.629 1 97.81 104 ILE A CA 1
ATOM 797 C C . ILE A 1 104 ? 1.574 9.617 3.809 1 97.81 104 ILE A C 1
ATOM 799 O O . ILE A 1 104 ? 2.764 9.352 3.617 1 97.81 104 ILE A O 1
ATOM 803 N N . GLY A 1 105 ? 0.673 8.875 3.35 1 98.19 105 GLY A N 1
ATOM 804 C CA . GLY A 1 105 ? 0.899 7.488 2.971 1 98.19 105 GLY A CA 1
ATOM 805 C C . GLY A 1 105 ? 1.464 7.336 1.57 1 98.19 105 GLY A C 1
ATOM 806 O O . GLY A 1 105 ? 1.605 6.219 1.069 1 98.19 105 GLY A O 1
ATOM 807 N N . GLY A 1 106 ? 1.791 8.367 0.844 1 98.31 106 GLY A N 1
ATOM 808 C CA . GLY A 1 106 ? 2.281 8.281 -0.523 1 98.31 106 GLY A CA 1
ATOM 809 C C . GLY A 1 106 ? 3.719 7.805 -0.614 1 98.31 106 GLY A C 1
ATOM 810 O O . GLY A 1 106 ? 4.555 8.18 0.208 1 98.31 106 GLY A O 1
ATOM 811 N N . PHE A 1 107 ? 3.994 6.969 -1.634 1 98.38 107 PHE A N 1
ATOM 812 C CA . PHE A 1 107 ? 5.352 6.496 -1.887 1 98.38 107 PHE A CA 1
ATOM 813 C C . PHE A 1 107 ? 5.52 6.086 -3.346 1 98.38 107 PHE A C 1
ATOM 815 O O . PHE A 1 107 ? 4.539 5.762 -4.02 1 98.38 107 PHE A O 1
ATOM 822 N N . ASP A 1 108 ? 6.688 6.129 -3.869 1 98.12 108 ASP A N 1
ATOM 823 C CA . ASP A 1 108 ? 6.992 5.617 -5.203 1 98.12 108 ASP A CA 1
ATOM 824 C C . ASP A 1 108 ? 8.297 4.824 -5.199 1 98.12 108 ASP A C 1
ATOM 826 O O . ASP A 1 108 ? 9.094 4.934 -6.133 1 98.12 108 ASP A O 1
ATOM 830 N N . ALA A 1 109 ? 8.484 4.02 -4.188 1 96.94 109 ALA A N 1
ATOM 831 C CA . ALA A 1 109 ? 9.734 3.303 -3.957 1 96.94 109 ALA A CA 1
ATOM 832 C C . ALA A 1 109 ? 9.852 2.084 -4.867 1 96.94 109 ALA A C 1
ATOM 834 O O . ALA A 1 109 ? 10.953 1.59 -5.125 1 96.94 109 ALA A O 1
ATOM 835 N N . VAL A 1 110 ? 8.719 1.451 -5.285 1 96.75 110 VAL A N 1
ATOM 836 C CA . VAL A 1 110 ? 8.766 0.257 -6.121 1 96.75 110 VAL A CA 1
ATOM 837 C C . VAL A 1 110 ? 9.281 0.619 -7.512 1 96.75 110 VAL A C 1
ATOM 839 O O . VAL A 1 110 ? 10.203 -0.024 -8.023 1 96.75 110 VAL A O 1
ATOM 842 N N . LYS A 1 111 ? 8.719 1.566 -8.07 1 95.5 111 LYS A N 1
ATOM 843 C CA . LYS A 1 111 ? 9.117 2.16 -9.344 1 95.5 111 LYS A CA 1
ATOM 844 C C . LYS A 1 111 ? 9.094 3.686 -9.273 1 95.5 111 LYS A C 1
ATOM 846 O O . LYS A 1 111 ? 8.023 4.289 -9.156 1 95.5 111 LYS A O 1
ATOM 851 N N . GLU A 1 112 ? 10.281 4.266 -9.461 1 95.94 112 GLU A N 1
ATOM 852 C CA . GLU A 1 112 ? 10.367 5.719 -9.383 1 95.94 112 GLU A CA 1
ATOM 853 C C . GLU A 1 112 ? 9.414 6.387 -10.367 1 95.94 112 GLU A C 1
ATOM 855 O O . GLU A 1 112 ? 9.367 6.016 -11.539 1 95.94 112 GLU A O 1
ATOM 860 N N . GLY A 1 113 ? 8.633 7.34 -9.867 1 96.75 113 GLY A N 1
ATOM 861 C CA . GLY A 1 113 ? 7.699 8.078 -10.703 1 96.75 113 GLY A CA 1
ATOM 862 C C . GLY A 1 113 ? 6.285 7.527 -10.633 1 96.75 113 GLY A C 1
ATOM 863 O O . GLY A 1 113 ? 5.328 8.219 -11.008 1 96.75 113 GLY A O 1
ATOM 86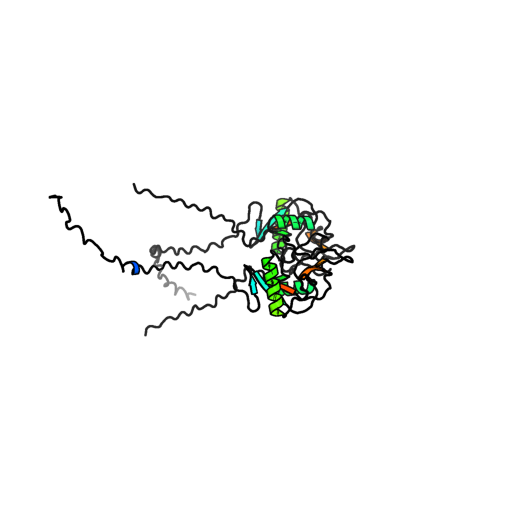4 N N . LEU A 1 114 ? 6.137 6.32 -10.188 1 97.5 114 LEU A N 1
ATOM 865 C CA . LEU A 1 114 ? 4.812 5.734 -10.016 1 97.5 114 LEU A CA 1
ATOM 866 C C . LEU A 1 114 ? 4.395 5.754 -8.547 1 97.5 114 LEU A C 1
ATOM 868 O O . LEU A 1 114 ? 4.762 4.863 -7.781 1 97.5 114 LEU A O 1
ATOM 872 N N . TRP A 1 115 ? 3.6 6.766 -8.234 1 98.31 115 TRP A N 1
ATOM 873 C CA . TRP A 1 115 ? 3.201 6.988 -6.844 1 98.31 115 TRP A CA 1
ATOM 874 C C . TRP A 1 115 ? 1.991 6.137 -6.48 1 98.31 115 TRP A C 1
ATOM 876 O O . TRP A 1 115 ? 1.064 5.988 -7.281 1 98.31 115 TRP A O 1
ATOM 886 N N . MET A 1 116 ? 2.031 5.609 -5.293 1 97.94 116 MET A N 1
ATOM 887 C CA . MET A 1 116 ? 0.95 4.812 -4.719 1 97.94 116 MET A CA 1
ATOM 888 C C . MET A 1 116 ? 0.629 5.266 -3.301 1 97.94 116 MET A C 1
ATOM 890 O O . MET A 1 116 ? 1.457 5.902 -2.646 1 97.94 116 MET A O 1
ATOM 894 N N . TRP A 1 117 ? -0.604 4.984 -2.891 1 97.62 117 TRP A N 1
ATOM 895 C CA . TRP A 1 117 ? -0.988 5.152 -1.492 1 97.62 117 TRP A CA 1
ATOM 896 C C . TRP A 1 117 ? -0.815 3.848 -0.72 1 97.62 117 TRP A C 1
ATOM 898 O O . TRP A 1 117 ? -1.166 2.773 -1.217 1 97.62 117 TRP A O 1
ATOM 908 N N . SER A 1 118 ? -0.36 3.975 0.52 1 97.06 118 SER A N 1
ATOM 909 C CA . SER A 1 118 ? -0.118 2.787 1.331 1 97.06 118 SER A CA 1
ATOM 910 C C . SER A 1 118 ? -1.428 2.129 1.752 1 97.06 118 SER A C 1
ATOM 912 O O . SER A 1 118 ? -1.438 0.972 2.18 1 97.06 118 SER A O 1
ATOM 914 N N . ASP A 1 119 ? -2.531 2.83 1.621 1 94.44 119 ASP A N 1
ATOM 915 C CA . ASP A 1 119 ? -3.814 2.254 2.004 1 94.44 119 ASP A CA 1
ATOM 916 C C . ASP A 1 119 ? -4.484 1.563 0.816 1 94.44 119 ASP A C 1
ATOM 918 O O . ASP A 1 119 ? -5.605 1.068 0.93 1 94.44 119 ASP A O 1
ATOM 922 N N . GLY A 1 120 ? -3.824 1.566 -0.299 1 94.81 120 GLY A N 1
ATOM 923 C CA . GLY A 1 120 ? -4.309 0.818 -1.449 1 94.81 120 GLY A CA 1
ATOM 924 C C . GLY A 1 120 ? -5.258 1.614 -2.322 1 94.81 120 GLY A C 1
ATOM 925 O O . GLY A 1 120 ? -5.676 1.146 -3.383 1 94.81 120 GLY A O 1
ATOM 926 N N . SER A 1 121 ? -5.633 2.789 -1.885 1 94 121 SER A N 1
ATOM 927 C CA . SER A 1 121 ? -6.535 3.594 -2.703 1 94 121 SER A CA 1
ATOM 928 C C . SER A 1 121 ? -5.824 4.129 -3.941 1 94 121 SER A C 1
ATOM 930 O O . SER A 1 121 ? -4.598 4.062 -4.039 1 94 121 SER A O 1
ATOM 932 N N . ARG A 1 122 ? -6.59 4.594 -4.848 1 94.25 122 ARG A N 1
ATOM 933 C CA . ARG A 1 122 ? -6.043 5.102 -6.102 1 94.25 122 ARG A CA 1
ATOM 934 C C . ARG A 1 122 ? -5.328 6.43 -5.887 1 94.25 122 ARG A C 1
ATOM 936 O O . ARG A 1 122 ? -5.805 7.285 -5.137 1 94.25 122 ARG A O 1
ATOM 943 N N . PHE A 1 123 ? -4.258 6.578 -6.559 1 97 123 PHE A N 1
ATOM 944 C CA . PHE A 1 123 ? -3.498 7.82 -6.523 1 97 123 PHE A CA 1
ATOM 945 C C . PHE A 1 123 ? -3.973 8.773 -7.613 1 97 123 PHE A C 1
ATOM 947 O O . PHE A 1 123 ? -3.332 8.906 -8.656 1 97 123 PHE A O 1
ATOM 954 N N . ASP A 1 124 ? -5.117 9.555 -7.348 1 95.5 124 ASP A N 1
ATOM 955 C CA . ASP A 1 124 ? -5.766 10.297 -8.422 1 95.5 124 ASP A CA 1
ATOM 956 C C . ASP A 1 124 ? -5.816 11.789 -8.102 1 95.5 124 ASP A C 1
ATOM 958 O O . ASP A 1 124 ? -6.414 12.57 -8.844 1 95.5 124 ASP A O 1
ATOM 962 N N . TYR A 1 125 ? -5.281 12.203 -7.008 1 97.44 125 TYR A N 1
ATOM 963 C CA . TYR A 1 125 ? -5.145 13.602 -6.609 1 97.44 125 TYR A CA 1
ATOM 964 C C . TYR A 1 125 ? -3.705 13.914 -6.219 1 97.44 125 TYR A C 1
ATOM 966 O O . TYR A 1 125 ? -3.053 13.117 -5.543 1 97.44 125 TYR A O 1
ATOM 974 N N . THR A 1 126 ? -3.209 15.055 -6.723 1 98.44 126 THR A N 1
ATOM 975 C CA . THR A 1 126 ? -1.872 15.469 -6.316 1 98.44 126 THR A CA 1
ATOM 976 C C . THR A 1 126 ? -1.863 16.938 -5.914 1 98.44 126 THR A C 1
ATOM 978 O O . THR A 1 126 ? -2.725 17.719 -6.344 1 98.44 126 THR A O 1
ATOM 981 N N . ASN A 1 127 ? -0.991 17.297 -5.043 1 98.5 127 ASN A N 1
ATOM 982 C CA . ASN A 1 127 ? -0.8 18.656 -4.555 1 98.5 127 ASN A CA 1
ATOM 983 C C . ASN A 1 127 ? 0.677 18.969 -4.324 1 98.5 127 ASN A C 1
ATOM 985 O O . ASN A 1 127 ? 1.054 19.453 -3.256 1 98.5 127 ASN A O 1
ATOM 989 N N . TRP A 1 128 ? 1.397 18.672 -5.344 1 98.75 128 TRP A N 1
ATOM 990 C CA . TRP A 1 128 ? 2.846 18.828 -5.27 1 98.75 128 TRP A CA 1
ATOM 991 C C . TRP A 1 128 ? 3.234 20.297 -5.266 1 98.75 128 TRP A C 1
ATOM 993 O O . TRP A 1 128 ? 2.609 21.109 -5.945 1 98.75 128 TRP A O 1
ATOM 1003 N N . ASN A 1 129 ? 4.234 20.641 -4.559 1 98.5 129 ASN A N 1
ATOM 1004 C CA . ASN A 1 129 ? 4.844 21.953 -4.668 1 98.5 129 ASN A CA 1
ATOM 1005 C C . ASN A 1 129 ? 5.555 22.141 -6.008 1 98.5 129 ASN A C 1
ATOM 1007 O O . ASN A 1 129 ? 5.879 21.156 -6.68 1 98.5 129 ASN A O 1
ATOM 1011 N N . ILE A 1 130 ? 5.801 23.312 -6.34 1 97.38 130 ILE A N 1
ATOM 1012 C CA . ILE A 1 130 ? 6.512 23.609 -7.578 1 97.38 130 ILE A CA 1
ATOM 1013 C C . ILE A 1 130 ? 7.871 22.906 -7.574 1 97.38 130 ILE A C 1
ATOM 1015 O O . ILE A 1 130 ? 8.617 23 -6.598 1 97.38 130 ILE A O 1
ATOM 1019 N N . GLY A 1 131 ? 8.125 22.203 -8.664 1 97.75 131 GLY A N 1
ATOM 1020 C CA . GLY A 1 131 ? 9.406 21.531 -8.805 1 97.75 131 GLY A CA 1
ATOM 1021 C C . GLY A 1 131 ? 9.438 20.156 -8.148 1 97.75 131 GLY A C 1
ATOM 1022 O O . GLY A 1 131 ? 10.461 19.469 -8.195 1 97.75 131 GLY A O 1
ATOM 1023 N N . GLU A 1 132 ? 8.281 19.781 -7.562 1 97.94 132 GLU A N 1
ATOM 1024 C CA . GLU A 1 132 ? 8.195 18.5 -6.879 1 97.94 132 GLU A CA 1
ATOM 1025 C C . GLU A 1 132 ? 7.188 17.578 -7.562 1 97.94 132 GLU A C 1
ATOM 1027 O O . GLU A 1 132 ? 6.289 18.047 -8.266 1 97.94 132 GLU A O 1
ATOM 1032 N N . PRO A 1 133 ? 7.23 16.281 -7.273 1 98.19 133 PRO A N 1
ATOM 1033 C CA . PRO A 1 133 ? 8.359 15.562 -6.676 1 98.19 133 PRO A CA 1
ATOM 1034 C C . PRO A 1 133 ? 9.602 15.57 -7.566 1 98.19 133 PRO A C 1
ATOM 1036 O O . PRO A 1 133 ? 9.492 15.469 -8.789 1 98.19 133 PRO A O 1
ATOM 1039 N N . ASN A 1 134 ? 10.859 15.672 -7.066 1 97.75 134 ASN A N 1
ATOM 1040 C CA . ASN A 1 134 ? 12.055 15.836 -7.895 1 97.75 134 ASN A CA 1
ATOM 1041 C C . ASN A 1 134 ? 13.086 14.742 -7.621 1 97.75 134 ASN A C 1
ATOM 1043 O O . ASN A 1 134 ? 14.117 14.68 -8.281 1 97.75 134 ASN A O 1
ATOM 1047 N N . ASN A 1 135 ? 12.742 13.844 -6.699 1 97.88 135 ASN A N 1
ATOM 1048 C CA . ASN A 1 135 ? 13.656 12.758 -6.352 1 97.88 135 ASN A CA 1
ATOM 1049 C C . ASN A 1 135 ? 15.078 13.273 -6.141 1 97.88 135 ASN A C 1
ATOM 1051 O O . ASN A 1 135 ? 16.047 12.648 -6.574 1 97.88 135 ASN A O 1
ATOM 1055 N N . ALA A 1 136 ? 15.227 14.383 -5.551 1 93.56 136 ALA A N 1
ATOM 1056 C CA . ALA A 1 136 ? 16.547 14.961 -5.328 1 93.56 136 ALA A CA 1
ATOM 1057 C C . ALA A 1 136 ? 17.453 13.984 -4.57 1 93.56 136 ALA A C 1
ATOM 1059 O O . ALA A 1 136 ? 17.031 13.422 -3.553 1 93.56 136 ALA A O 1
ATOM 1060 N N . GLY A 1 137 ? 18.797 13.758 -5.082 1 91.56 137 GLY A N 1
ATOM 1061 C CA . GLY A 1 137 ? 19.734 12.859 -4.43 1 91.56 137 GLY A CA 1
ATOM 1062 C C . GLY A 1 137 ? 19.375 11.391 -4.598 1 91.56 137 GLY A C 1
ATOM 1063 O O . GLY A 1 137 ? 20.078 10.516 -4.074 1 91.56 137 GLY A O 1
ATOM 1064 N N . GLU A 1 138 ? 18.469 11.148 -5.152 1 88.25 138 GLU A N 1
ATOM 1065 C CA . GLU A 1 138 ? 17.969 9.789 -5.328 1 88.25 138 GLU A CA 1
ATOM 1066 C C . GLU A 1 138 ? 17.406 9.234 -4.023 1 88.25 138 GLU A C 1
ATOM 1068 O O . GLU A 1 138 ? 17.828 9.648 -2.938 1 88.25 138 GLU A O 1
ATOM 1073 N N . GLY A 1 139 ? 16.25 8.633 -3.994 1 92.25 139 GLY A N 1
ATOM 1074 C CA . GLY A 1 139 ? 15.758 7.938 -2.818 1 92.25 139 GLY A CA 1
ATOM 1075 C C . GLY A 1 139 ? 14.633 8.672 -2.123 1 92.25 139 GLY A C 1
ATOM 1076 O O . GLY A 1 139 ? 14.203 8.281 -1.033 1 92.25 139 GLY A O 1
ATOM 1077 N N . GLU A 1 140 ? 14.305 9.883 -2.645 1 96.44 140 GLU A N 1
ATOM 1078 C CA . GLU A 1 140 ? 13.125 10.547 -2.107 1 96.44 140 GLU A CA 1
ATOM 1079 C C . GLU A 1 140 ? 11.844 9.859 -2.578 1 96.44 140 GLU A C 1
ATOM 1081 O O . GLU A 1 140 ? 11.258 10.25 -3.59 1 96.44 140 GLU A O 1
ATOM 1086 N N . ASP A 1 141 ? 11.422 8.883 -1.777 1 97.88 141 ASP A N 1
ATOM 1087 C CA . ASP A 1 141 ? 10.359 8.008 -2.273 1 97.88 141 ASP A CA 1
ATOM 1088 C C . ASP A 1 141 ? 9.109 8.117 -1.403 1 97.88 141 ASP A C 1
ATOM 1090 O O . ASP A 1 141 ? 8.172 7.332 -1.555 1 97.88 141 ASP A O 1
ATOM 1094 N N . CYS A 1 142 ? 9.156 8.984 -0.477 1 98.31 142 CYS A N 1
ATOM 1095 C CA . CYS A 1 142 ? 8.031 9.07 0.448 1 98.31 142 CYS A CA 1
ATOM 1096 C C . CYS A 1 142 ? 7.441 10.477 0.468 1 98.31 142 CYS A C 1
ATOM 1098 O O . CYS A 1 142 ? 8.148 11.453 0.206 1 98.31 142 CYS A O 1
ATOM 1100 N N . LEU A 1 143 ? 6.18 10.578 0.767 1 98.56 143 LEU A N 1
ATOM 1101 C CA . LEU A 1 143 ? 5.418 11.805 0.577 1 98.56 143 LEU A CA 1
ATOM 1102 C C . LEU A 1 143 ? 5.211 12.531 1.904 1 98.56 143 LEU A C 1
ATOM 1104 O O . LEU A 1 143 ? 4.734 11.938 2.873 1 98.56 143 LEU A O 1
ATOM 1108 N N . GLN A 1 144 ? 5.629 13.742 1.904 1 97.62 144 GLN A N 1
ATOM 1109 C CA . GLN A 1 144 ? 5.441 14.68 3.006 1 97.62 144 GLN A CA 1
ATOM 1110 C C . GLN A 1 144 ? 4.43 15.766 2.645 1 97.62 144 GLN A C 1
ATOM 1112 O O . GLN A 1 144 ? 4.508 16.359 1.567 1 97.62 144 GLN A O 1
ATOM 1117 N N . MET A 1 145 ? 3.486 16 3.533 1 97.75 145 MET A N 1
ATOM 1118 C CA . MET A 1 145 ? 2.6 17.156 3.348 1 97.75 145 MET A CA 1
ATOM 1119 C C . MET A 1 145 ? 3.025 18.312 4.23 1 97.75 145 MET A C 1
ATOM 1121 O O . MET A 1 145 ? 3.908 18.172 5.078 1 97.75 145 MET A O 1
ATOM 1125 N N . ASN A 1 146 ? 2.432 19.5 3.961 1 97.38 146 ASN A N 1
ATOM 1126 C CA . ASN A 1 146 ? 2.674 20.719 4.707 1 97.38 146 ASN A CA 1
ATOM 1127 C C . ASN A 1 146 ? 4.117 21.188 4.555 1 97.38 146 ASN A C 1
ATOM 1129 O O . ASN A 1 146 ? 4.711 21.703 5.508 1 97.38 146 ASN A O 1
ATOM 1133 N N . ALA A 1 147 ? 4.633 20.984 3.404 1 96.88 147 ALA A N 1
ATOM 1134 C CA . ALA A 1 147 ? 6.031 21.328 3.164 1 96.88 147 ALA A CA 1
ATOM 1135 C C . ALA A 1 147 ? 6.18 22.797 2.783 1 96.88 147 ALA A C 1
ATOM 1137 O O . ALA A 1 147 ? 5.359 23.328 2.041 1 96.88 147 ALA A O 1
ATOM 1138 N N . ALA A 1 148 ? 7.211 23.422 3.248 1 96.81 148 ALA A N 1
ATOM 1139 C CA . ALA A 1 148 ? 7.602 24.781 2.877 1 96.81 148 ALA A CA 1
ATOM 1140 C C . ALA A 1 148 ? 6.496 25.781 3.199 1 96.81 148 ALA A C 1
ATOM 1142 O O . ALA A 1 148 ? 5.605 25.5 4.004 1 96.81 148 ALA A O 1
ATOM 1143 N N . SER A 1 149 ? 6.648 27 2.721 1 97.44 149 SER A N 1
ATOM 1144 C CA . SER A 1 149 ? 5.688 28.062 3.035 1 97.44 149 SER A CA 1
ATOM 1145 C C . SER A 1 149 ? 4.348 27.812 2.352 1 97.44 149 SER A C 1
ATOM 1147 O O . SER A 1 149 ? 3.301 28.203 2.865 1 97.44 149 SER A O 1
ATOM 1149 N N . GLU A 1 150 ? 4.367 27.062 1.211 1 97.69 150 GLU A N 1
ATOM 1150 C CA . GLU A 1 150 ? 3.162 26.797 0.428 1 97.69 150 GLU A CA 1
ATOM 1151 C C . GLU A 1 150 ? 2.322 25.703 1.062 1 97.69 150 GLU A C 1
ATOM 1153 O O . GLU A 1 150 ? 1.153 25.516 0.711 1 97.69 150 GLU A O 1
ATOM 1158 N N . LYS A 1 151 ? 2.93 24.922 1.998 1 98.19 151 LYS A N 1
ATOM 1159 C CA . LYS A 1 151 ? 2.25 23.859 2.717 1 98.19 151 LYS A CA 1
ATOM 1160 C C . LYS A 1 151 ? 1.673 22.828 1.75 1 98.19 151 LYS A C 1
ATOM 1162 O O . LYS A 1 151 ? 0.529 22.391 1.905 1 98.19 151 LYS A O 1
ATOM 1167 N N . LEU A 1 152 ? 2.523 22.5 0.724 1 98.5 152 LEU A N 1
ATOM 1168 C CA . LEU A 1 152 ? 2.17 21.516 -0.293 1 98.5 152 LEU A CA 1
ATOM 1169 C C . LEU A 1 152 ? 2.988 20.25 -0.123 1 98.5 152 LEU A C 1
ATOM 1171 O O . LEU A 1 152 ? 3.461 19.953 0.977 1 98.5 152 LEU A O 1
ATOM 1175 N N . TRP A 1 153 ? 3.059 19.391 -1.157 1 98.75 153 TRP A N 1
ATOM 1176 C CA . TRP A 1 153 ? 3.666 18.062 -1.037 1 98.75 153 TRP A CA 1
ATOM 1177 C C . TRP A 1 153 ? 5.129 18.094 -1.465 1 98.75 153 TRP A C 1
ATOM 1179 O O . TRP A 1 153 ? 5.484 18.766 -2.439 1 98.75 153 TRP A O 1
ATOM 1189 N N . PHE A 1 154 ? 5.961 17.375 -0.729 1 98.38 154 PHE A N 1
ATOM 1190 C CA . PHE A 1 154 ? 7.34 17.078 -1.095 1 98.38 154 PHE A CA 1
ATOM 1191 C C . PHE A 1 154 ? 7.578 15.57 -1.125 1 98.38 154 PHE A C 1
ATOM 1193 O O . PHE A 1 154 ? 6.996 14.828 -0.329 1 98.38 154 PHE A O 1
ATOM 1200 N N . ASP A 1 155 ? 8.367 15.117 -2.039 1 98.44 155 ASP A N 1
ATOM 1201 C CA . ASP A 1 155 ? 8.977 13.805 -1.868 1 98.44 155 ASP A CA 1
ATOM 1202 C C . ASP A 1 155 ? 10.266 13.898 -1.056 1 98.44 155 ASP A C 1
ATOM 1204 O O . ASP A 1 155 ? 11.117 14.75 -1.323 1 98.44 155 ASP A O 1
ATOM 1208 N N . VAL A 1 156 ? 10.375 13.086 -0.08 1 97.31 156 VAL A N 1
ATOM 1209 C CA . VAL A 1 156 ? 11.539 13.102 0.799 1 97.31 156 VAL A CA 1
ATOM 1210 C C . VAL A 1 156 ? 11.945 11.672 1.144 1 97.31 156 VAL A C 1
ATOM 1212 O O . VAL A 1 156 ? 11.188 10.727 0.911 1 97.31 156 VAL A O 1
ATOM 1215 N N . PRO A 1 157 ? 13.195 11.508 1.603 1 95.88 157 PRO A N 1
ATOM 1216 C CA . PRO A 1 157 ? 13.625 10.164 1.987 1 95.88 157 PRO A CA 1
ATOM 1217 C C . PRO A 1 157 ? 12.805 9.586 3.143 1 95.88 157 PRO A C 1
ATOM 1219 O O . PRO A 1 157 ? 12.445 10.32 4.066 1 95.88 157 PRO A O 1
ATOM 1222 N N . TRP A 1 158 ? 12.602 8.281 3.045 1 91.81 158 TRP A N 1
ATOM 1223 C CA . TRP A 1 158 ? 11.75 7.609 4.02 1 91.81 158 TRP A CA 1
ATOM 1224 C C . TRP A 1 158 ? 12.328 7.727 5.426 1 91.81 158 TRP A C 1
ATOM 1226 O O . TRP A 1 158 ? 11.602 7.629 6.414 1 91.81 158 TRP A O 1
ATOM 1236 N N . VAL A 1 159 ? 13.656 7.906 5.562 1 90 159 VAL A N 1
ATOM 1237 C CA . VAL A 1 159 ? 14.367 7.852 6.836 1 90 159 VAL A CA 1
ATOM 1238 C C . VAL A 1 159 ? 14.125 9.133 7.621 1 90 159 VAL A C 1
ATOM 1240 O O . VAL A 1 159 ? 14.43 9.211 8.812 1 90 159 VAL A O 1
ATOM 1243 N N . ASN A 1 160 ? 13.562 10.188 6.895 1 90.75 160 ASN A N 1
ATOM 1244 C CA . ASN A 1 160 ? 13.273 11.414 7.625 1 90.75 160 ASN A CA 1
ATOM 1245 C C . ASN A 1 160 ? 12.328 11.172 8.797 1 90.75 160 ASN A C 1
ATOM 1247 O O . ASN A 1 160 ? 11.523 10.234 8.766 1 90.75 160 ASN A O 1
ATOM 1251 N N . SER A 1 161 ? 12.539 11.898 9.844 1 91.75 161 SER A N 1
ATOM 1252 C CA . SER A 1 161 ? 11.695 11.82 11.031 1 91.75 161 SER A CA 1
ATOM 1253 C C . SER A 1 161 ? 10.633 12.914 11.023 1 91.75 161 SER A C 1
ATOM 1255 O O . SER A 1 161 ? 10.938 14.086 11.219 1 91.75 161 SER A O 1
ATOM 1257 N N . LEU A 1 162 ? 9.367 12.57 10.789 1 92.56 162 LEU A N 1
ATOM 1258 C CA . LEU A 1 162 ? 8.25 13.508 10.719 1 92.56 162 LEU A CA 1
ATOM 1259 C C . LEU A 1 162 ? 7.066 13.008 11.539 1 92.56 162 LEU A C 1
ATOM 1261 O O . LEU A 1 162 ? 7.035 11.844 11.945 1 92.56 162 LEU A O 1
ATOM 1265 N N . LEU A 1 163 ? 6.16 13.969 11.789 1 89.94 163 LEU A N 1
ATOM 1266 C CA . LEU A 1 163 ? 4.852 13.578 12.297 1 89.94 163 LEU A CA 1
ATOM 1267 C C . LEU A 1 163 ? 4.027 12.891 11.219 1 89.94 163 LEU A C 1
ATOM 1269 O O . LEU A 1 163 ? 4.496 12.719 10.086 1 89.94 163 LEU A O 1
ATOM 1273 N N . HIS A 1 164 ? 2.85 12.328 11.711 1 90.81 164 HIS A N 1
ATOM 1274 C CA . HIS A 1 164 ? 2.129 11.594 10.68 1 90.81 164 HIS A CA 1
ATOM 1275 C C . HIS A 1 164 ? 0.628 11.594 10.945 1 90.81 164 HIS A C 1
ATOM 1277 O O . HIS A 1 164 ? 0.196 11.828 12.078 1 90.81 164 HIS A O 1
ATOM 1283 N N . LEU A 1 165 ? -0.145 11.492 9.906 1 85.44 165 LEU A N 1
ATOM 1284 C CA . LEU A 1 165 ? -1.6 11.383 9.914 1 85.44 165 LEU A CA 1
ATOM 1285 C C . LEU A 1 165 ? -2.043 9.984 9.492 1 85.44 165 LEU A C 1
ATOM 1287 O O . LEU A 1 165 ? -1.547 9.453 8.492 1 85.44 165 LEU A O 1
ATOM 1291 N N . SER A 1 166 ? -2.961 9.32 10.352 1 81.44 166 SER A N 1
ATOM 1292 C CA . SER A 1 166 ? -3.453 7.973 10.109 1 81.44 166 SER A CA 1
ATOM 1293 C C . SER A 1 166 ? -4.977 7.949 10.008 1 81.44 166 SER A C 1
ATOM 1295 O O . SER A 1 166 ? -5.664 8.57 10.82 1 81.44 166 SER A O 1
ATOM 1297 N N . PRO A 1 167 ? -5.59 7.449 8.688 1 64.62 167 PRO A N 1
ATOM 1298 C CA . PRO A 1 167 ? -7 7.074 8.82 1 64.62 167 PRO A CA 1
ATOM 1299 C C . PRO A 1 167 ? -7.191 5.586 9.117 1 64.62 167 PRO A C 1
ATOM 1301 O O . PRO A 1 167 ? -6.41 4.754 8.648 1 64.62 167 PRO A O 1
ATOM 1304 N N . PRO A 1 168 ? -7.957 5.277 10.242 1 53.44 168 PRO A N 1
ATOM 1305 C CA . PRO A 1 168 ? -8.383 3.875 10.219 1 53.44 168 PRO A CA 1
ATOM 1306 C C . PRO A 1 168 ? -9.398 3.58 9.117 1 53.44 168 PRO A C 1
ATOM 1308 O O . PRO A 1 168 ? -10.141 4.473 8.703 1 53.44 168 PRO A O 1
ATOM 1311 N N . GLU A 1 169 ? -9.102 2.594 8.273 1 50.62 169 GLU A N 1
ATOM 1312 C CA . GLU A 1 169 ? -10.219 2.207 7.422 1 50.62 169 GLU A CA 1
ATOM 1313 C C . GLU A 1 169 ? -11.453 1.879 8.242 1 50.62 169 GLU A C 1
ATOM 1315 O O . GLU A 1 169 ? -11.375 1.145 9.234 1 50.62 169 GLU A O 1
ATOM 1320 N N . VAL A 1 170 ? -12.359 2.764 8.297 1 43.97 170 VAL A N 1
ATOM 1321 C CA . VAL A 1 170 ? -13.617 2.42 8.953 1 43.97 170 VAL A CA 1
ATOM 1322 C C . VAL A 1 170 ? -14.219 1.179 8.297 1 43.97 170 VAL A C 1
ATOM 1324 O O . VAL A 1 170 ? -14.828 1.269 7.227 1 43.97 170 VAL A O 1
ATOM 1327 N N . ASN A 1 171 ? -13.57 0.366 7.57 1 40.75 171 ASN A N 1
ATOM 1328 C CA . ASN A 1 171 ? -14.531 -0.688 7.254 1 40.75 171 ASN A CA 1
ATOM 1329 C C . ASN A 1 171 ? -15.352 -1.086 8.477 1 40.75 171 ASN A C 1
ATOM 1331 O O . ASN A 1 171 ? -15.391 -0.353 9.469 1 40.75 171 ASN A O 1
ATOM 1335 N N . SER A 1 172 ? -15.344 -2.58 8.695 1 37.38 172 SER A N 1
ATOM 1336 C CA . SER A 1 172 ? -16.234 -3.279 9.609 1 37.38 172 SER A CA 1
ATOM 1337 C C . SER A 1 172 ? -15.961 -2.885 11.062 1 37.38 172 SER A C 1
ATOM 1339 O O . SER A 1 172 ? -15.43 -3.684 11.836 1 37.38 172 SER A O 1
ATOM 1341 N N . LEU A 1 173 ? -15.234 -1.878 11.352 1 35.59 173 LEU A N 1
ATOM 1342 C CA . LEU A 1 173 ? -15.391 -1.81 12.805 1 35.59 173 LEU A CA 1
ATOM 1343 C C . LEU A 1 173 ? -16.859 -1.775 13.188 1 35.59 173 LEU A C 1
ATOM 1345 O O . LEU A 1 173 ? -17.562 -0.798 12.906 1 35.59 173 LEU A O 1
ATOM 1349 N N . HIS A 1 174 ? -17.516 -2.881 13.039 1 34.47 174 HIS A N 1
ATOM 1350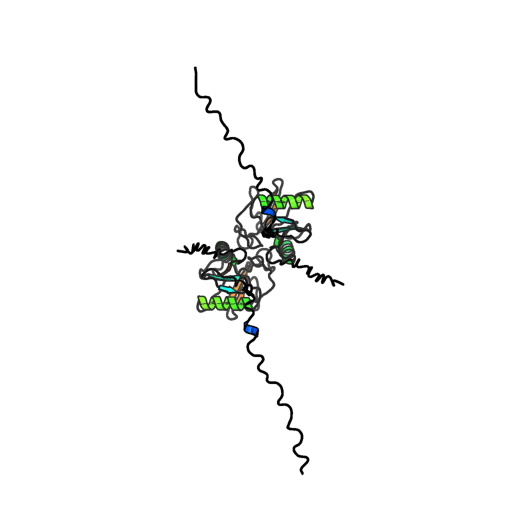 C CA . HIS A 1 174 ? -18.594 -3.033 14.016 1 34.47 174 HIS A CA 1
ATOM 1351 C C . HIS A 1 174 ? -18.188 -2.463 15.375 1 34.47 174 HIS A C 1
ATOM 1353 O O . HIS A 1 174 ? -17.406 -3.078 16.109 1 34.47 174 HIS A O 1
ATOM 1359 N N . PHE A 1 175 ? -17.797 -1.196 15.438 1 33.16 175 PHE A N 1
ATOM 1360 C CA . PHE A 1 175 ? -17.906 -0.778 16.828 1 33.16 175 PHE A CA 1
ATOM 1361 C C . PHE A 1 175 ? -19.188 -1.325 17.453 1 33.16 175 PHE A C 1
ATOM 1363 O O . PHE A 1 175 ? -20.281 -1.075 16.953 1 33.16 175 PHE A O 1
ATOM 1370 N N . ASN A 1 176 ? -19.078 -2.568 17.859 1 31.42 176 ASN A N 1
ATOM 1371 C CA . ASN A 1 176 ? -20.094 -3.078 18.781 1 31.42 176 ASN A CA 1
ATOM 1372 C C . ASN A 1 176 ? -20.5 -2.025 19.812 1 31.42 176 ASN A C 1
ATOM 1374 O O . ASN A 1 176 ? -19.797 -1.817 20.797 1 31.42 176 ASN A O 1
ATOM 1378 N N . THR A 1 177 ? -20.781 -0.816 19.438 1 30.38 177 THR A N 1
ATOM 1379 C CA . THR A 1 177 ? -21.578 -0.129 20.438 1 30.38 177 THR A CA 1
ATOM 1380 C C . THR A 1 177 ? -22.828 -0.938 20.781 1 30.38 177 THR A C 1
ATOM 1382 O O . THR A 1 177 ? -23.781 -0.409 21.359 1 30.38 177 THR A O 1
ATOM 1385 N N . GLN A 1 178 ? -23.016 -2.109 20.219 1 30.95 178 GLN A N 1
ATOM 1386 C CA . GLN A 1 178 ? -24.188 -2.717 20.844 1 30.95 178 GLN A CA 1
ATOM 1387 C C . GLN A 1 178 ? -24.016 -2.857 22.344 1 30.95 178 GLN A C 1
ATOM 1389 O O . GLN A 1 178 ? -23.312 -3.76 22.812 1 30.95 178 GLN A O 1
ATOM 1394 N N . THR A 1 179 ? -23.625 -1.812 23.109 1 28.67 179 THR A N 1
ATOM 1395 C CA . THR A 1 179 ? -24.141 -1.957 24.469 1 28.67 179 THR A CA 1
ATOM 1396 C C . THR A 1 179 ? -25.609 -2.396 24.438 1 28.67 179 THR A C 1
ATOM 1398 O O . THR A 1 179 ? -26.422 -1.822 23.703 1 28.67 179 THR A O 1
ATOM 1401 N N . LYS A 1 180 ? -25.828 -3.676 24.75 1 28 180 LYS A N 1
ATOM 1402 C CA . LYS A 1 180 ? -26.984 -4.426 25.234 1 28 180 LYS A CA 1
ATOM 1403 C C . LYS A 1 180 ? -27.828 -3.582 26.188 1 28 180 LYS A C 1
ATOM 1405 O O . LYS A 1 180 ? -27.438 -3.336 27.328 1 28 180 LYS A O 1
ATOM 1410 N N . ILE A 1 181 ? -28.344 -2.438 25.844 1 27.33 181 ILE A N 1
ATOM 1411 C CA . ILE A 1 181 ? -29.422 -2.045 26.75 1 27.33 181 ILE A CA 1
ATOM 1412 C C . ILE A 1 181 ? -30.516 -3.1 26.734 1 27.33 181 ILE A C 1
ATOM 1414 O O . ILE A 1 181 ? -31.344 -3.131 25.812 1 27.33 181 ILE A O 1
ATOM 1418 N N . CYS A 1 182 ? -30.266 -4.406 26.469 1 25.48 182 CYS A N 1
ATOM 1419 C CA . CYS A 1 182 ? -31.438 -5.238 26.734 1 25.48 182 CYS A CA 1
ATOM 1420 C C . CYS A 1 182 ? -31.906 -5.082 28.172 1 25.48 182 CYS A C 1
ATOM 1422 O O . CYS A 1 182 ? -31.344 -5.691 29.078 1 25.48 182 CYS A O 1
ATOM 1424 N N . HIS A 1 183 ? -31.875 -3.906 28.812 1 25.16 183 HIS A N 1
ATOM 1425 C CA . HIS A 1 183 ? -32.594 -3.938 30.094 1 25.16 183 HIS A CA 1
ATOM 1426 C C . HIS A 1 183 ? -34.031 -4.375 29.922 1 25.16 183 HIS A C 1
ATOM 1428 O O . HIS A 1 183 ? -34.781 -3.789 29.125 1 25.16 183 HIS A O 1
ATOM 1434 N N . SER A 1 184 ? -34.281 -5.746 29.875 1 25.2 184 SER A N 1
ATOM 1435 C CA . SER A 1 184 ? -35.562 -6.363 30.266 1 25.2 184 SER A CA 1
ATOM 1436 C C . SER A 1 184 ? -36.125 -5.691 31.516 1 25.2 184 SER A C 1
ATOM 1438 O O . SER A 1 184 ? -35.562 -5.793 32.594 1 25.2 184 SER A O 1
ATOM 1440 N N . LEU A 1 185 ? -36.312 -4.344 31.484 1 26.47 185 LEU A N 1
ATOM 1441 C CA . LEU A 1 185 ? -37.156 -3.812 32.531 1 26.47 185 LEU A CA 1
ATOM 1442 C C . LEU A 1 185 ? -38.531 -4.488 32.5 1 26.47 185 LEU A C 1
ATOM 1444 O O . LEU A 1 185 ? -39.312 -4.277 31.578 1 26.47 185 LEU A O 1
ATOM 1448 N N . GLN A 1 186 ? -38.531 -5.91 32.625 1 24.67 186 GLN A N 1
ATOM 1449 C CA . GLN A 1 186 ? -39.781 -6.488 33.125 1 24.67 186 GLN A CA 1
ATOM 1450 C C . GLN A 1 186 ? -40.312 -5.734 34.344 1 24.67 186 GLN A C 1
ATOM 1452 O O . GLN A 1 186 ? -39.594 -5.617 35.344 1 24.67 186 GLN A O 1
ATOM 1457 N N . LEU A 1 187 ? -40.969 -4.59 34.125 1 26.22 187 LEU A N 1
ATOM 1458 C CA . LEU A 1 187 ? -41.906 -3.971 35.031 1 26.22 187 LEU A CA 1
ATOM 1459 C C . LEU A 1 187 ? -42.812 -5.016 35.656 1 26.22 187 LEU A C 1
ATOM 1461 O O . LEU A 1 187 ? -43.531 -5.707 34.938 1 26.22 187 LEU A O 1
ATOM 1465 N N . THR A 1 188 ? -42.219 -5.777 36.656 1 26.34 188 THR A N 1
ATOM 1466 C CA . THR A 1 188 ? -43.031 -6.535 37.594 1 26.34 188 THR A CA 1
ATOM 1467 C C . THR A 1 188 ? -44.188 -5.668 38.156 1 26.34 188 THR A C 1
ATOM 1469 O O . THR A 1 188 ? -43.938 -4.605 38.719 1 26.34 188 THR A O 1
ATOM 1472 N N . ILE A 1 189 ? -45.281 -5.531 37.312 1 26.36 189 ILE A N 1
ATOM 1473 C CA . ILE A 1 189 ? -46.594 -5.078 37.812 1 26.36 189 ILE A CA 1
ATOM 1474 C C . ILE A 1 189 ? -46.938 -5.82 39.094 1 26.36 189 ILE A C 1
ATOM 1476 O O . ILE A 1 189 ? -47 -7.051 39.125 1 26.36 189 ILE A O 1
ATOM 1480 N N . THR A 1 190 ? -46.312 -5.406 40.219 1 24.58 190 THR A N 1
ATOM 1481 C CA . THR A 1 190 ? -47.125 -5.637 41.406 1 24.58 190 THR A CA 1
ATOM 1482 C C . THR A 1 190 ? -48.375 -4.75 41.375 1 24.58 190 THR A C 1
ATOM 1484 O O . THR A 1 190 ? -48.312 -3.582 40.969 1 24.58 190 THR A O 1
ATOM 1487 N N . MET B 1 1 ? -29.984 -72.562 39.781 1 23.12 1 MET B N 1
ATOM 1488 C CA . MET B 1 1 ? -30.891 -72.438 38.656 1 23.12 1 MET B CA 1
ATOM 1489 C C . MET B 1 1 ? -31.609 -71.125 38.625 1 23.12 1 MET B C 1
ATOM 1491 O O . MET B 1 1 ? -31.203 -70.188 39.344 1 23.12 1 MET B O 1
ATOM 1495 N N . GLU B 1 2 ? -32.844 -70.875 39.156 1 20.8 2 GLU B N 1
ATOM 1496 C CA . GLU B 1 2 ? -33.875 -70.312 38.312 1 20.8 2 GLU B CA 1
ATOM 1497 C C . GLU B 1 2 ? -34.031 -68.812 38.594 1 20.8 2 GLU B C 1
ATOM 1499 O O . GLU B 1 2 ? -34.969 -68.375 39.281 1 20.8 2 GLU B O 1
ATOM 1504 N N . LYS B 1 3 ? -33 -68.062 39.25 1 32.19 3 LYS B N 1
ATOM 1505 C CA . LYS B 1 3 ? -33.469 -66.812 39.812 1 32.19 3 LYS B CA 1
ATOM 1506 C C . LYS B 1 3 ? -34.062 -65.938 38.719 1 32.19 3 LYS B C 1
ATOM 1508 O O . LYS B 1 3 ? -33.312 -65.188 38.062 1 32.19 3 LYS B O 1
ATOM 1513 N N . LEU B 1 4 ? -35.062 -66.562 37.844 1 24.44 4 LEU B N 1
ATOM 1514 C CA . LEU B 1 4 ? -35.531 -66.25 36.531 1 24.44 4 LEU B CA 1
ATOM 1515 C C . LEU B 1 4 ? -35.938 -64.75 36.469 1 24.44 4 LEU B C 1
ATOM 1517 O O . LEU B 1 4 ? -35.781 -64 37.469 1 24.44 4 LEU B O 1
ATOM 1521 N N . ALA B 1 5 ? -37.312 -64.438 36.094 1 27.16 5 ALA B N 1
ATOM 1522 C CA . ALA B 1 5 ? -37.938 -63.812 34.906 1 27.16 5 ALA B CA 1
ATOM 1523 C C . ALA B 1 5 ? -38.5 -62.438 35.25 1 27.16 5 ALA B C 1
ATOM 1525 O O . ALA B 1 5 ? -39.312 -61.906 34.5 1 27.16 5 ALA B O 1
ATOM 1526 N N . VAL B 1 6 ? -38 -61.906 36.562 1 25.8 6 VAL B N 1
ATOM 1527 C CA . VAL B 1 6 ? -39.094 -61.031 37 1 25.8 6 VAL B CA 1
ATOM 1528 C C . VAL B 1 6 ? -39.438 -60.031 35.906 1 25.8 6 VAL B C 1
ATOM 1530 O O . VAL B 1 6 ? -40.625 -59.875 35.531 1 25.8 6 VAL B O 1
ATOM 1533 N N . LEU B 1 7 ? -38.688 -58.938 35.688 1 27.56 7 LEU B N 1
ATOM 1534 C CA . LEU B 1 7 ? -39.219 -57.625 35.969 1 27.56 7 LEU B CA 1
ATOM 1535 C C . LEU B 1 7 ? -39.688 -56.969 34.656 1 27.56 7 LEU B C 1
ATOM 1537 O O . LEU B 1 7 ? -38.969 -56.156 34.062 1 27.56 7 LEU B O 1
ATOM 1541 N N . LEU B 1 8 ? -40.219 -57.906 33.594 1 27.7 8 LEU B N 1
ATOM 1542 C CA . LEU B 1 8 ? -40.188 -57.375 32.219 1 27.7 8 LEU B CA 1
ATOM 1543 C C . LEU B 1 8 ? -41.125 -56.219 32.062 1 27.7 8 LEU B C 1
ATOM 1545 O O . LEU B 1 8 ? -41.156 -55.562 31.016 1 27.7 8 LEU B O 1
ATOM 1549 N N . LEU B 1 9 ? -42.188 -56.156 33.062 1 26.53 9 LEU B N 1
ATOM 1550 C CA . LEU B 1 9 ? -43.406 -55.812 32.344 1 26.53 9 LEU B CA 1
ATOM 1551 C C . LEU B 1 9 ? -43.344 -54.406 31.781 1 26.53 9 LEU B C 1
ATOM 1553 O O . LEU B 1 9 ? -43.812 -54.156 30.672 1 26.53 9 LEU B O 1
ATOM 1557 N N . LEU B 1 10 ? -43 -53.375 32.656 1 27.28 10 LEU B N 1
ATOM 1558 C CA . LEU B 1 10 ? -44.062 -52.375 32.75 1 27.28 10 LEU B CA 1
ATOM 1559 C C . LEU B 1 10 ? -44.062 -51.438 31.547 1 27.28 10 LEU B C 1
ATOM 1561 O O . LEU B 1 10 ? -45.094 -50.844 31.219 1 27.28 10 LEU B O 1
ATOM 1565 N N . SER B 1 11 ? -42.844 -51.031 30.922 1 30.38 11 SER B N 1
ATOM 1566 C CA . SER B 1 11 ? -42.781 -49.594 30.719 1 30.38 11 SER B CA 1
ATOM 1567 C C . SER B 1 11 ? -43.5 -49.188 29.453 1 30.38 11 SER B C 1
ATOM 1569 O O . SER B 1 11 ? -42.938 -49.219 28.359 1 30.38 11 SER B O 1
ATOM 1571 N N . ALA B 1 12 ? -44.719 -49.781 29.125 1 31.09 12 ALA B N 1
ATOM 1572 C CA . ALA B 1 12 ? -45.219 -49.531 27.797 1 31.09 12 ALA B CA 1
ATOM 1573 C C . ALA B 1 12 ? -45.562 -48.031 27.625 1 31.09 12 ALA B C 1
ATOM 1575 O O . ALA B 1 12 ? -46.344 -47.688 26.75 1 31.09 12 ALA B O 1
ATOM 1576 N N . ALA B 1 13 ? -45.25 -47.125 28.625 1 27.09 13 ALA B N 1
ATOM 1577 C CA . ALA B 1 13 ? -46.125 -45.969 28.578 1 27.09 13 ALA B CA 1
ATOM 1578 C C . ALA B 1 13 ? -46.25 -45.438 27.156 1 27.09 13 ALA B C 1
ATOM 1580 O O . ALA B 1 13 ? -45.438 -45.781 26.297 1 27.09 13 ALA B O 1
ATOM 1581 N N . ILE B 1 14 ? -46.219 -44.031 27.047 1 30.97 14 ILE B N 1
ATOM 1582 C CA . ILE B 1 14 ? -47.062 -42.875 26.688 1 30.97 14 ILE B CA 1
ATOM 1583 C C . ILE B 1 14 ? -46.719 -42.438 25.266 1 30.97 14 ILE B C 1
ATOM 1585 O O . ILE B 1 14 ? -45.688 -41.844 25.016 1 30.97 14 ILE B O 1
ATOM 1589 N N . ALA B 1 15 ? -46.781 -43.281 24.266 1 30.72 15 ALA B N 1
ATOM 1590 C CA . ALA B 1 15 ? -46.469 -42.906 22.891 1 30.72 15 ALA B CA 1
ATOM 1591 C C . ALA B 1 15 ? -47.406 -41.812 22.391 1 30.72 15 ALA B C 1
ATOM 1593 O O . ALA B 1 15 ? -47.594 -41.625 21.188 1 30.72 15 ALA B O 1
ATOM 1594 N N . LEU B 1 16 ? -48.25 -41.188 23.328 1 32.19 16 LEU B N 1
ATOM 1595 C CA . LEU B 1 16 ? -49.25 -40.406 22.562 1 32.19 16 LEU B CA 1
ATOM 1596 C C . LEU B 1 16 ? -48.562 -39.438 21.609 1 32.19 16 LEU B C 1
ATOM 1598 O O . LEU B 1 16 ? -47.625 -38.719 22 1 32.19 16 LEU B O 1
ATOM 1602 N N . GLY B 1 17 ? -48.625 -39.75 20.344 1 30.09 17 GLY B N 1
ATOM 1603 C CA . GLY B 1 17 ? -48.25 -39.125 19.078 1 30.09 17 GLY B CA 1
ATOM 1604 C C . GLY B 1 17 ? -48.625 -37.656 19 1 30.09 17 GLY B C 1
ATOM 1605 O O . GLY B 1 17 ? -49.812 -37.312 18.969 1 30.09 17 GLY B O 1
ATOM 1606 N N . ASP B 1 18 ? -48.219 -36.781 19.984 1 34.19 18 ASP B N 1
ATOM 1607 C CA . ASP B 1 18 ? -48.438 -35.344 19.906 1 34.19 18 ASP B CA 1
ATOM 1608 C C . ASP B 1 18 ? -48.125 -34.812 18.5 1 34.19 18 ASP B C 1
ATOM 1610 O O . ASP B 1 18 ? -46.969 -34.531 18.172 1 34.19 18 ASP B O 1
ATOM 1614 N N . ALA B 1 19 ? -48.688 -35.438 17.453 1 30.42 19 ALA B N 1
ATOM 1615 C CA . ALA B 1 19 ? -48.531 -35.031 16.062 1 30.42 19 ALA B CA 1
ATOM 1616 C C . ALA B 1 19 ? -48.75 -33.5 15.914 1 30.42 19 ALA B C 1
ATOM 1618 O O . ALA B 1 19 ? -47.875 -32.812 15.383 1 30.42 19 ALA B O 1
ATOM 1619 N N . ASN B 1 20 ? -50 -33.125 15.445 1 35.47 20 ASN B N 1
ATOM 1620 C CA . ASN B 1 20 ? -50.281 -32.25 14.32 1 35.47 20 ASN B CA 1
ATOM 1621 C C . ASN B 1 20 ? -50.375 -30.797 14.75 1 35.47 20 ASN B C 1
ATOM 1623 O O . ASN B 1 20 ? -50.969 -29.984 14.047 1 35.47 20 ASN B O 1
ATOM 1627 N N . LEU B 1 21 ? -50.375 -30.594 16.062 1 33.75 21 LEU B N 1
ATOM 1628 C CA . LEU B 1 21 ? -50.969 -29.281 16.312 1 33.75 21 LEU B CA 1
ATOM 1629 C C . LEU B 1 21 ? -50.125 -28.172 15.742 1 33.75 21 LEU B C 1
ATOM 1631 O O . LEU B 1 21 ? -50.5 -27 15.766 1 33.75 21 LEU B O 1
ATOM 1635 N N . THR B 1 22 ? -48.875 -28.453 15.727 1 33.78 22 THR B N 1
ATOM 1636 C CA . THR B 1 22 ? -48.094 -27.25 15.57 1 33.78 22 THR B CA 1
ATOM 1637 C C . THR B 1 22 ? -48.344 -26.594 14.219 1 33.78 22 THR B C 1
ATOM 1639 O O . THR B 1 22 ? -47.656 -25.656 13.828 1 33.78 22 THR B O 1
ATOM 1642 N N . GLN B 1 23 ? -49.219 -27.281 13.43 1 37.56 23 GLN B N 1
ATOM 1643 C CA . GLN B 1 23 ? -49.312 -26.641 12.125 1 37.56 23 GLN B CA 1
ATOM 1644 C C . GLN B 1 23 ? -49.906 -25.234 12.219 1 37.56 23 GLN B C 1
ATOM 1646 O O . GLN B 1 23 ? -50.062 -24.562 11.211 1 37.56 23 GLN B O 1
ATOM 1651 N N . LEU B 1 24 ? -50.625 -25.031 13.344 1 32.97 24 LEU B N 1
ATOM 1652 C CA . LEU B 1 24 ? -51.594 -23.938 13.125 1 32.97 24 LEU B CA 1
ATOM 1653 C C . LEU B 1 24 ? -50.844 -22.641 12.805 1 32.97 24 LEU B C 1
ATOM 1655 O O . LEU B 1 24 ? -51.312 -21.875 11.938 1 32.97 24 LEU B O 1
ATOM 1659 N N . LEU B 1 25 ? -50.219 -22.203 13.891 1 35.41 25 LEU B N 1
ATOM 1660 C CA . LEU B 1 25 ? -50.031 -20.766 13.766 1 35.41 25 LEU B CA 1
ATOM 1661 C C . LEU B 1 25 ? -49.094 -20.422 12.625 1 35.41 25 LEU B C 1
ATOM 1663 O O . LEU B 1 25 ? -48 -21 12.531 1 35.41 25 LEU B O 1
ATOM 1667 N N . GLY B 1 26 ? -49.656 -20.219 11.445 1 40.69 26 GLY B N 1
ATOM 1668 C CA . GLY B 1 26 ? -49.031 -19.688 10.227 1 40.69 26 GLY B CA 1
ATOM 1669 C C . GLY B 1 26 ? -47.938 -18.703 10.484 1 40.69 26 GLY B C 1
ATOM 1670 O O . GLY B 1 26 ? -47.531 -17.953 9.586 1 40.69 26 GLY B O 1
ATOM 1671 N N . LEU B 1 27 ? -47.844 -18.391 11.766 1 38.81 27 LEU B N 1
ATOM 1672 C CA . LEU B 1 27 ? -46.75 -17.438 11.844 1 38.81 27 LEU B CA 1
ATOM 1673 C C . LEU B 1 27 ? -45.438 -18.094 11.398 1 38.81 27 LEU B C 1
ATOM 1675 O O . LEU B 1 27 ? -44.812 -18.812 12.18 1 38.81 27 LEU B O 1
ATOM 1679 N N . GLU B 1 28 ? -45.438 -18.641 10.234 1 38.28 28 GLU B N 1
ATOM 1680 C CA . GLU B 1 28 ? -44.062 -18.875 9.805 1 38.28 28 GLU B CA 1
ATOM 1681 C C . GLU B 1 28 ? -43.156 -17.734 10.219 1 38.28 28 GLU B C 1
ATOM 1683 O O . GLU B 1 28 ? -43.438 -16.562 9.945 1 38.28 28 GLU B O 1
ATOM 1688 N N . PRO B 1 29 ? -42.562 -17.828 11.438 1 39.12 29 PRO B N 1
ATOM 1689 C CA . PRO B 1 29 ? -41.594 -16.766 11.594 1 39.12 29 PRO B CA 1
ATOM 1690 C C . PRO B 1 29 ? -40.844 -16.453 10.297 1 39.12 29 PRO B C 1
ATOM 1692 O O . PRO B 1 29 ? -40.375 -17.359 9.617 1 39.12 29 PRO B O 1
ATOM 1695 N N . LEU B 1 30 ? -41.375 -15.469 9.531 1 37.09 30 LEU B N 1
ATOM 1696 C CA . LEU B 1 30 ? -40.438 -14.852 8.578 1 37.09 30 LEU B CA 1
ATOM 1697 C C . LEU B 1 30 ? -39.031 -14.805 9.141 1 37.09 30 LEU B C 1
ATOM 1699 O O . LEU B 1 30 ? -38.625 -13.82 9.773 1 37.09 30 LEU B O 1
ATOM 1703 N N . LEU B 1 31 ? -38.75 -15.688 9.969 1 34.03 31 LEU B N 1
ATOM 1704 C CA . LEU B 1 31 ? -37.281 -15.703 10.094 1 34.03 31 LEU B CA 1
ATOM 1705 C C . LEU B 1 31 ? -36.625 -15.672 8.719 1 34.03 31 LEU B C 1
ATOM 1707 O O . LEU B 1 31 ? -36.5 -16.703 8.062 1 34.03 31 LEU B O 1
ATOM 1711 N N . LYS B 1 32 ? -37.031 -14.719 7.91 1 36.44 32 LYS B N 1
ATOM 1712 C CA . LYS B 1 32 ? -36.031 -14.453 6.902 1 36.44 32 LYS B CA 1
ATOM 1713 C C . LYS B 1 32 ? -34.625 -14.602 7.492 1 36.44 32 LYS B C 1
ATOM 1715 O O . LYS B 1 32 ? -34.25 -13.914 8.445 1 36.44 32 LYS B O 1
ATOM 1720 N N . THR B 1 33 ? -34.156 -15.766 7.719 1 34.34 33 THR B N 1
ATOM 1721 C CA . THR B 1 33 ? -32.688 -15.805 7.867 1 34.34 33 THR B CA 1
ATOM 1722 C C . THR B 1 33 ? -32.062 -14.609 7.172 1 34.34 33 THR B C 1
ATOM 1724 O O . THR B 1 33 ? -32.344 -14.328 6.008 1 34.34 33 THR B O 1
ATOM 1727 N N . GLU B 1 34 ? -32 -13.461 7.789 1 37.47 34 GLU B N 1
ATOM 1728 C CA . GLU B 1 34 ? -31.078 -12.531 7.141 1 37.47 34 GLU B CA 1
ATOM 1729 C C . GLU B 1 34 ? -30.094 -13.281 6.25 1 37.47 34 GLU B C 1
ATOM 1731 O O . GLU B 1 34 ? -29.297 -14.086 6.734 1 37.47 34 GLU B O 1
ATOM 1736 N N . GLY B 1 35 ? -30.562 -13.953 5.25 1 37.22 35 GLY B N 1
ATOM 1737 C CA . GLY B 1 35 ? -29.625 -14.57 4.324 1 37.22 35 GLY B CA 1
ATOM 1738 C C . GLY B 1 35 ? -28.234 -13.938 4.355 1 37.22 35 GLY B C 1
ATOM 1739 O O . GLY B 1 35 ? -28.125 -12.711 4.43 1 37.22 35 GLY B O 1
ATOM 1740 N N . THR B 1 36 ? -27.266 -14.445 5.109 1 42.72 36 THR B N 1
ATOM 1741 C CA . THR B 1 36 ? -25.906 -13.984 4.941 1 42.72 36 THR B CA 1
ATOM 1742 C C . THR B 1 36 ? -25.688 -13.406 3.545 1 42.72 36 THR B C 1
ATOM 1744 O O . THR B 1 36 ? -25.891 -14.094 2.543 1 42.72 36 THR B O 1
ATOM 1747 N N . LYS B 1 37 ? -26.219 -12.281 3.342 1 44.34 37 LYS B N 1
ATOM 1748 C CA . LYS B 1 37 ? -25.922 -11.641 2.062 1 44.34 37 LYS B CA 1
ATOM 1749 C C . LYS B 1 37 ? -24.594 -12.156 1.489 1 44.34 37 LYS B C 1
ATOM 1751 O O . LYS B 1 37 ? -23.531 -11.914 2.062 1 44.34 37 LYS B O 1
ATOM 1756 N N . GLU B 1 38 ? -24.531 -13.484 1.053 1 53.75 38 GLU B N 1
ATOM 1757 C CA . GLU B 1 38 ? -23.359 -13.992 0.342 1 53.75 38 GLU B CA 1
ATOM 1758 C C . GLU B 1 38 ? -22.781 -12.938 -0.597 1 53.75 38 GLU B C 1
ATOM 1760 O O . GLU B 1 38 ? -23.516 -12.258 -1.301 1 53.75 38 GLU B O 1
ATOM 1765 N N . MET B 1 39 ? -21.672 -12.375 -0.231 1 60.19 39 MET B N 1
ATOM 1766 C CA . MET B 1 39 ? -21.016 -11.414 -1.106 1 60.19 39 MET B CA 1
ATOM 1767 C C . MET B 1 39 ? -20.953 -11.938 -2.539 1 60.19 39 MET B C 1
ATOM 1769 O O . MET B 1 39 ? -20.578 -13.086 -2.771 1 60.19 39 MET B O 1
ATOM 1773 N N . SER B 1 40 ? -21.688 -11.43 -3.449 1 79.06 40 SER B N 1
ATOM 1774 C CA . SER B 1 40 ? -21.609 -11.812 -4.855 1 79.06 40 SER B CA 1
ATOM 1775 C C . SER B 1 40 ? -20.469 -11.078 -5.559 1 79.06 40 SER B C 1
ATOM 1777 O O . SER B 1 40 ? -20.25 -9.891 -5.324 1 79.06 40 SER B O 1
ATOM 1779 N N . CYS B 1 41 ? -19.609 -11.875 -6.195 1 84.75 41 CYS B N 1
ATOM 1780 C CA . CYS B 1 41 ? -18.516 -11.32 -6.98 1 84.75 41 CYS B CA 1
ATOM 1781 C C . CYS B 1 41 ? -18.938 -11.102 -8.43 1 84.75 41 CYS B C 1
ATOM 1783 O O . CYS B 1 41 ? -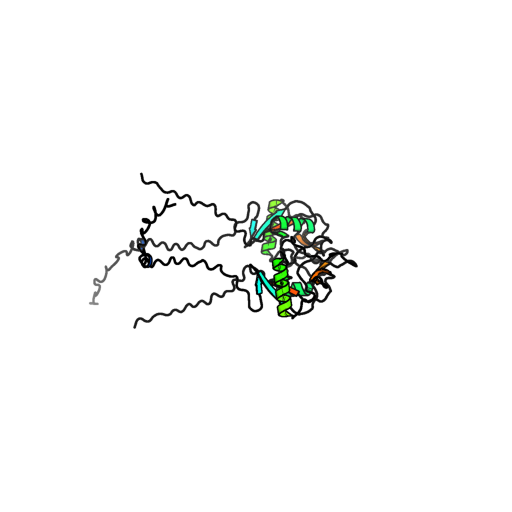19.812 -11.805 -8.938 1 84.75 41 CYS B O 1
ATOM 1785 N N . PRO B 1 42 ? -18.375 -9.945 -8.977 1 81.31 42 PRO B N 1
ATOM 1786 C CA . PRO B 1 42 ? -18.594 -9.797 -10.422 1 81.31 42 PRO B CA 1
ATOM 1787 C C . PRO B 1 42 ? -18.266 -11.07 -11.195 1 81.31 42 PRO B C 1
ATOM 1789 O O . PRO B 1 42 ? -17.578 -11.961 -10.68 1 81.31 42 PRO B O 1
ATOM 1792 N N . SER B 1 43 ? -18.797 -10.961 -12.398 1 82.38 43 SER B N 1
ATOM 1793 C CA . SER B 1 43 ? -18.516 -12.094 -13.266 1 82.38 43 SER B CA 1
ATOM 1794 C C . SER B 1 43 ? -17 -12.289 -13.43 1 82.38 43 SER B C 1
ATOM 1796 O O . SER B 1 43 ? -16.25 -11.32 -13.477 1 82.38 43 SER B O 1
ATOM 1798 N N . ASP B 1 44 ? -16.438 -13.438 -13.43 1 82.31 44 ASP B N 1
ATOM 1799 C CA . ASP B 1 44 ? -15.047 -13.82 -13.688 1 82.31 44 ASP B CA 1
ATOM 1800 C C . ASP B 1 44 ? -14.195 -13.672 -12.43 1 82.31 44 ASP B C 1
ATOM 1802 O O . ASP B 1 44 ? -12.977 -13.859 -12.469 1 82.31 44 ASP B O 1
ATOM 1806 N N . TRP B 1 45 ? -14.914 -13.164 -11.422 1 88.62 45 TRP B N 1
ATOM 1807 C CA . TRP B 1 45 ? -14.242 -13.125 -10.125 1 88.62 45 TRP B CA 1
ATOM 1808 C C . TRP B 1 45 ? -14.719 -14.266 -9.234 1 88.62 45 TRP B C 1
ATOM 1810 O O . TRP B 1 45 ? -15.844 -14.734 -9.367 1 88.62 45 TRP B O 1
ATOM 1820 N N . HIS B 1 46 ? -13.844 -14.664 -8.344 1 90.62 46 HIS B N 1
ATOM 1821 C CA . HIS B 1 46 ? -14.109 -15.836 -7.504 1 90.62 46 HIS B CA 1
ATOM 1822 C C . HIS B 1 46 ? -14.109 -15.461 -6.027 1 90.62 46 HIS B C 1
ATOM 1824 O O . HIS B 1 46 ? -13.125 -14.914 -5.523 1 90.62 46 HIS B O 1
ATOM 1830 N N . PRO B 1 47 ? -15.148 -15.773 -5.367 1 89.31 47 PRO B N 1
ATOM 1831 C CA . PRO B 1 47 ? -15.289 -15.352 -3.975 1 89.31 47 PRO B CA 1
ATOM 1832 C C . PRO B 1 47 ? -14.477 -16.219 -3.01 1 89.31 47 PRO B C 1
ATOM 1834 O O . PRO B 1 47 ? -14.375 -17.422 -3.199 1 89.31 47 PRO B O 1
ATOM 1837 N N . TYR B 1 48 ? -13.875 -15.586 -2.012 1 90 48 TYR B N 1
ATOM 1838 C CA . TYR B 1 48 ? -13.289 -16.203 -0.824 1 90 48 TYR B CA 1
ATOM 1839 C C . TYR B 1 48 ? -13.492 -15.32 0.402 1 90 48 TYR B C 1
ATOM 1841 O O . TYR B 1 48 ? -12.898 -14.25 0.512 1 90 48 TYR B O 1
ATOM 1849 N N . GLY B 1 49 ? -14.297 -15.82 1.263 1 85.38 49 GLY B N 1
ATOM 1850 C CA . GLY B 1 49 ? -14.672 -14.938 2.359 1 85.38 49 GLY B CA 1
ATOM 1851 C C . GLY B 1 49 ? -15.344 -13.664 1.896 1 85.38 49 GLY B C 1
ATOM 1852 O O . GLY B 1 49 ? -16.312 -13.703 1.144 1 85.38 49 GLY B O 1
ATOM 1853 N N . SER B 1 50 ? -14.781 -12.508 2.318 1 83.5 50 SER B N 1
ATOM 1854 C CA . SER B 1 50 ? -15.336 -11.211 1.94 1 83.5 50 SER B CA 1
ATOM 1855 C C . SER B 1 50 ? -14.555 -10.586 0.786 1 83.5 50 SER B C 1
ATOM 1857 O O . SER B 1 50 ? -14.703 -9.398 0.5 1 83.5 50 SER B O 1
ATOM 1859 N N . ARG B 1 51 ? -13.797 -11.477 0.138 1 88.06 51 ARG B N 1
ATOM 1860 C CA . ARG B 1 51 ? -12.977 -10.977 -0.954 1 88.06 51 ARG B CA 1
ATOM 1861 C C . ARG B 1 51 ? -13.297 -11.688 -2.262 1 88.06 51 ARG B C 1
ATOM 1863 O O . ARG B 1 51 ? -13.836 -12.797 -2.252 1 88.06 51 ARG B O 1
ATOM 1870 N N . CYS B 1 52 ? -13 -10.992 -3.352 1 90.44 52 CYS B N 1
ATOM 1871 C CA . CYS B 1 52 ? -13.094 -11.547 -4.695 1 90.44 52 CYS B CA 1
ATOM 1872 C C . CYS B 1 52 ? -11.734 -11.547 -5.383 1 90.44 52 CYS B C 1
ATOM 1874 O O . CYS B 1 52 ? -10.969 -10.586 -5.25 1 90.44 52 CYS B O 1
ATOM 1876 N N . PHE B 1 53 ? -11.531 -12.609 -6.09 1 92.69 53 PHE B N 1
ATOM 1877 C CA . PHE B 1 53 ? -10.234 -12.766 -6.734 1 92.69 53 PHE B CA 1
ATOM 1878 C C . PHE B 1 53 ? -10.398 -12.992 -8.234 1 92.69 53 PHE B C 1
ATOM 1880 O O . PHE B 1 53 ? -11.352 -13.641 -8.672 1 92.69 53 PHE B O 1
ATOM 1887 N N . ARG B 1 54 ? -9.477 -12.445 -8.906 1 90.62 54 ARG B N 1
ATOM 1888 C CA . ARG B 1 54 ? -9.375 -12.688 -10.336 1 90.62 54 ARG B CA 1
ATOM 1889 C C . ARG B 1 54 ? -7.926 -12.922 -10.75 1 90.62 54 ARG B C 1
ATOM 1891 O O . ARG B 1 54 ? -7.023 -12.211 -10.312 1 90.62 54 ARG B O 1
ATOM 1898 N N . PHE B 1 55 ? -7.766 -13.961 -11.508 1 91.62 55 PHE B N 1
ATOM 1899 C CA . PHE B 1 55 ? -6.449 -14.234 -12.07 1 91.62 55 PHE B CA 1
ATOM 1900 C C . PHE B 1 55 ? -6.301 -13.586 -13.438 1 91.62 55 PHE B C 1
ATOM 1902 O O . PHE B 1 55 ? -7.18 -13.719 -14.297 1 91.62 55 PHE B O 1
ATOM 1909 N N . VAL B 1 56 ? -5.23 -12.852 -13.641 1 89.12 56 VAL B N 1
ATOM 1910 C CA . VAL B 1 56 ? -4.953 -12.18 -14.898 1 89.12 56 VAL B CA 1
ATOM 1911 C C . VAL B 1 56 ? -3.723 -12.805 -15.562 1 89.12 56 VAL B C 1
ATOM 1913 O O . VAL B 1 56 ? -2.625 -12.766 -15 1 89.12 56 VAL B O 1
ATOM 1916 N N . SER B 1 57 ? -3.922 -13.281 -16.781 1 87.81 57 SER B N 1
ATOM 1917 C CA . SER B 1 57 ? -2.896 -14.062 -17.453 1 87.81 57 SER B CA 1
ATOM 1918 C C . SER B 1 57 ? -2.092 -13.203 -18.422 1 87.81 57 SER B C 1
ATOM 1920 O O . SER B 1 57 ? -1.784 -13.625 -19.531 1 87.81 57 SER B O 1
ATOM 1922 N N . ILE B 1 58 ? -1.813 -11.969 -18.156 1 87.31 58 ILE B N 1
ATOM 1923 C CA . ILE B 1 58 ? -0.984 -11.062 -18.938 1 87.31 58 ILE B CA 1
ATOM 1924 C C . ILE B 1 58 ? 0.312 -10.766 -18.188 1 87.31 58 ILE B C 1
ATOM 1926 O O . ILE B 1 58 ? 0.29 -10.141 -17.125 1 87.31 58 ILE B O 1
ATOM 1930 N N . PRO B 1 59 ? 1.376 -11.336 -18.75 1 93.31 59 PRO B N 1
ATOM 1931 C CA . PRO B 1 59 ? 2.65 -11.047 -18.094 1 93.31 59 PRO B CA 1
ATOM 1932 C C . PRO B 1 59 ? 2.984 -9.555 -18.078 1 93.31 59 PRO B C 1
ATOM 1934 O O . PRO B 1 59 ? 2.881 -8.883 -19.109 1 93.31 59 PRO B O 1
ATOM 1937 N N . GLN B 1 60 ? 3.24 -9.047 -16.984 1 94.88 60 GLN B N 1
ATOM 1938 C CA . GLN B 1 60 ? 3.621 -7.648 -16.828 1 94.88 60 GLN B CA 1
ATOM 1939 C C . GLN B 1 60 ? 4.43 -7.445 -15.547 1 94.88 60 GLN B C 1
ATOM 1941 O O . GLN B 1 60 ? 4.578 -8.375 -14.75 1 94.88 60 GLN B O 1
ATOM 1946 N N . SER B 1 61 ? 5.027 -6.285 -15.359 1 96.88 61 SER B N 1
ATOM 1947 C CA . SER B 1 61 ? 5.781 -5.973 -14.148 1 96.88 61 SER B CA 1
ATOM 1948 C C . SER B 1 61 ? 4.867 -5.895 -12.938 1 96.88 61 SER B C 1
ATOM 1950 O O . SER B 1 61 ? 3.643 -5.84 -13.078 1 96.88 61 SER B O 1
ATOM 1952 N N . TRP B 1 62 ? 5.473 -5.938 -11.805 1 97.5 62 TRP B N 1
ATOM 1953 C CA . TRP B 1 62 ? 4.691 -5.801 -10.578 1 97.5 62 TRP B CA 1
ATOM 1954 C C . TRP B 1 62 ? 3.906 -4.496 -10.57 1 97.5 62 TRP B C 1
ATOM 1956 O O . TRP B 1 62 ? 2.721 -4.48 -10.227 1 97.5 62 TRP B O 1
ATOM 1966 N N . SER B 1 63 ? 4.621 -3.418 -10.945 1 96.31 63 SER B N 1
ATOM 1967 C CA . SER B 1 63 ? 4.016 -2.094 -10.914 1 96.31 63 SER B CA 1
ATOM 1968 C C . SER B 1 63 ? 2.859 -1.993 -11.906 1 96.31 63 SER B C 1
ATOM 1970 O O . SER B 1 63 ? 1.806 -1.439 -11.586 1 96.31 63 SER B O 1
ATOM 1972 N N . ASP B 1 64 ? 3.035 -2.498 -13.078 1 94.44 64 ASP B N 1
ATOM 1973 C CA . ASP B 1 64 ? 1.959 -2.506 -14.062 1 94.44 64 ASP B CA 1
ATOM 1974 C C . ASP B 1 64 ? 0.798 -3.385 -13.602 1 94.44 64 ASP B C 1
ATOM 1976 O O . ASP B 1 64 ? -0.367 -3.053 -13.828 1 94.44 64 ASP B O 1
ATOM 1980 N N . SER B 1 65 ? 1.149 -4.504 -13 1 95.75 65 SER B N 1
ATOM 1981 C CA . SER B 1 65 ? 0.121 -5.387 -12.461 1 95.75 65 SER B CA 1
ATOM 1982 C C . SER B 1 65 ? -0.703 -4.688 -11.391 1 95.75 65 SER B C 1
ATOM 1984 O O . SER B 1 65 ? -1.93 -4.801 -11.367 1 95.75 65 SER B O 1
ATOM 1986 N N . GLU B 1 66 ? -0.013 -3.967 -10.492 1 96.62 66 GLU B N 1
ATOM 1987 C CA . GLU B 1 66 ? -0.713 -3.209 -9.453 1 96.62 66 GLU B CA 1
ATOM 1988 C C . GLU B 1 66 ? -1.632 -2.156 -10.07 1 96.62 66 GLU B C 1
ATOM 1990 O O . GLU B 1 66 ? -2.777 -2 -9.641 1 96.62 66 GLU B O 1
ATOM 1995 N N . GLN B 1 67 ? -1.164 -1.466 -11.039 1 94.88 67 GLN B N 1
ATOM 1996 C CA . GLN B 1 67 ? -1.987 -0.456 -11.695 1 94.88 67 GLN B CA 1
ATOM 1997 C C . GLN B 1 67 ? -3.203 -1.087 -12.367 1 94.88 67 GLN B C 1
ATOM 1999 O O . GLN B 1 67 ? -4.301 -0.528 -12.328 1 94.88 67 GLN B O 1
ATOM 2004 N N . ASN B 1 68 ? -3 -2.205 -12.977 1 92.94 68 ASN B N 1
ATOM 2005 C CA . ASN B 1 68 ? -4.113 -2.922 -13.586 1 92.94 68 ASN B CA 1
ATOM 2006 C C . ASN B 1 68 ? -5.148 -3.344 -12.547 1 92.94 68 ASN B C 1
ATOM 2008 O O . ASN B 1 68 ? -6.352 -3.213 -12.773 1 92.94 68 ASN B O 1
ATOM 2012 N N . CYS B 1 69 ? -4.684 -3.875 -11.453 1 93.62 69 CYS B N 1
ATOM 2013 C CA . CYS B 1 69 ? -5.594 -4.285 -10.391 1 93.62 69 CYS B CA 1
ATOM 2014 C C . CYS B 1 69 ? -6.352 -3.088 -9.828 1 93.62 69 CYS B C 1
ATOM 2016 O O . CYS B 1 69 ? -7.543 -3.186 -9.531 1 93.62 69 CYS B O 1
ATOM 2018 N N . LEU B 1 70 ? -5.68 -1.982 -9.656 1 93.25 70 LEU B N 1
ATOM 2019 C CA . LEU B 1 70 ? -6.324 -0.76 -9.195 1 93.25 70 LEU B CA 1
ATOM 2020 C C . LEU B 1 70 ? -7.426 -0.329 -10.164 1 93.25 70 LEU B C 1
ATOM 2022 O O . LEU B 1 70 ? -8.5 0.093 -9.734 1 93.25 70 LEU B O 1
ATOM 2026 N N . ALA B 1 71 ? -7.148 -0.436 -11.438 1 90.44 71 ALA B N 1
ATOM 2027 C CA . ALA B 1 71 ? -8.125 -0.075 -12.461 1 90.44 71 ALA B CA 1
ATOM 2028 C C . ALA B 1 71 ? -9.359 -0.971 -12.375 1 90.44 71 ALA B C 1
ATOM 2030 O O . ALA B 1 71 ? -10.469 -0.551 -12.734 1 90.44 71 ALA B O 1
ATOM 2031 N N . LEU B 1 72 ? -9.172 -2.158 -11.836 1 86.06 72 LEU B N 1
ATOM 2032 C CA . LEU B 1 72 ? -10.266 -3.109 -11.688 1 86.06 72 LEU B CA 1
ATOM 2033 C C . LEU B 1 72 ? -10.961 -2.936 -10.344 1 86.06 72 LEU B C 1
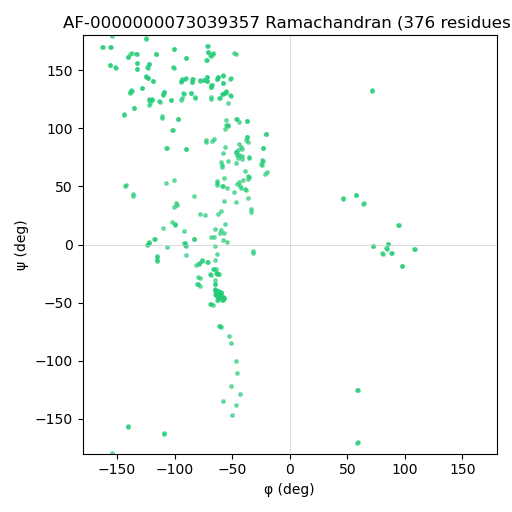ATOM 2035 O O . LEU B 1 72 ? -11.898 -3.672 -10.023 1 86.06 72 LEU B O 1
ATOM 2039 N N . GLY B 1 73 ? -10.492 -2.031 -9.555 1 85.12 73 GLY B N 1
ATOM 2040 C CA . GLY B 1 73 ? -11.133 -1.734 -8.289 1 85.12 73 GLY B CA 1
ATOM 2041 C C . GLY B 1 73 ? -10.523 -2.482 -7.121 1 85.12 73 GLY B C 1
ATOM 2042 O O . GLY B 1 73 ? -11.117 -2.549 -6.039 1 85.12 73 GLY B O 1
ATOM 2043 N N . GLY B 1 74 ? -9.352 -2.992 -7.352 1 90 74 GLY B N 1
ATOM 2044 C CA . GLY B 1 74 ? -8.648 -3.723 -6.309 1 90 74 GLY B CA 1
ATOM 2045 C C . GLY B 1 74 ? -7.16 -3.445 -6.293 1 90 74 GLY B C 1
ATOM 2046 O O . GLY B 1 74 ? -6.723 -2.334 -6.602 1 90 74 GLY B O 1
ATOM 2047 N N . ASN B 1 75 ? -6.453 -4.379 -5.746 1 95.75 75 ASN B N 1
ATOM 2048 C CA . ASN B 1 75 ? -4.996 -4.422 -5.68 1 95.75 75 ASN B CA 1
ATOM 2049 C C . ASN B 1 75 ? -4.461 -5.82 -5.98 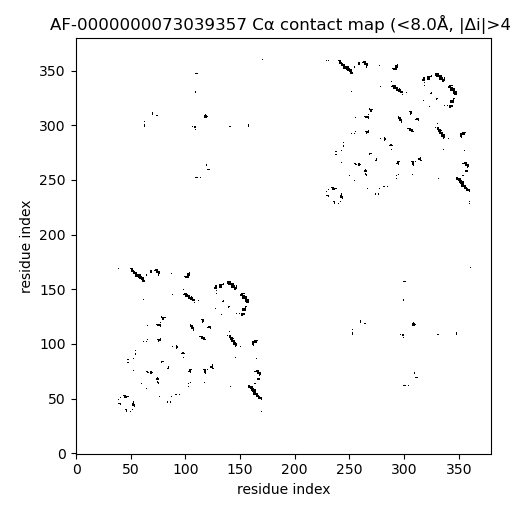1 95.75 75 ASN B C 1
ATOM 2051 O O . ASN B 1 75 ? -5.234 -6.773 -6.086 1 95.75 75 ASN B O 1
ATOM 2055 N N . LEU B 1 76 ? -3.16 -5.832 -6.25 1 96.62 76 LEU B N 1
ATOM 2056 C CA . LEU B 1 76 ? -2.566 -7.164 -6.18 1 96.62 76 LEU B CA 1
ATOM 2057 C C . LEU B 1 76 ? -2.912 -7.84 -4.855 1 96.62 76 LEU B C 1
ATOM 2059 O O . LEU B 1 76 ? -2.947 -7.191 -3.811 1 96.62 76 LEU B O 1
ATOM 2063 N N . ALA B 1 77 ? -3.137 -9.117 -4.938 1 96.06 77 ALA B N 1
ATOM 2064 C CA . ALA B 1 77 ? -3.713 -9.859 -3.818 1 96.06 77 ALA B CA 1
ATOM 2065 C C . ALA B 1 77 ? -2.742 -9.922 -2.643 1 96.06 77 ALA B C 1
ATOM 2067 O O . ALA B 1 77 ? -1.537 -10.102 -2.836 1 96.06 77 ALA B O 1
ATOM 2068 N N . SER B 1 78 ? -3.264 -9.719 -1.459 1 97.06 78 SER B N 1
ATOM 2069 C CA . SER B 1 78 ? -2.578 -10.07 -0.22 1 97.06 78 SER B CA 1
ATOM 2070 C C . SER B 1 78 ? -2.924 -11.492 0.212 1 97.06 78 SER B C 1
ATOM 2072 O O . SER B 1 78 ? -3.871 -12.094 -0.302 1 97.06 78 SER B O 1
ATOM 2074 N N . VAL B 1 79 ? -2.115 -12.062 1.045 1 96.12 79 VAL B N 1
ATOM 2075 C CA . VAL B 1 79 ? -2.35 -13.391 1.609 1 96.12 79 VAL B CA 1
ATOM 2076 C C . VAL B 1 79 ? -2.373 -13.305 3.135 1 96.12 79 VAL B C 1
ATOM 2078 O O . VAL B 1 79 ? -1.388 -12.898 3.756 1 96.12 79 VAL B O 1
ATOM 2081 N N . ASN B 1 80 ? -3.453 -13.781 3.666 1 94.56 80 ASN B N 1
ATOM 2082 C CA . ASN B 1 80 ? -3.59 -13.531 5.098 1 94.56 80 ASN B CA 1
ATOM 2083 C C . ASN B 1 80 ? -3.564 -14.828 5.898 1 94.56 80 ASN B C 1
ATOM 2085 O O . ASN B 1 80 ? -3.424 -14.805 7.125 1 94.56 80 ASN B O 1
ATOM 2089 N N . ASN B 1 81 ? -3.691 -15.906 5.25 1 95.62 81 ASN B N 1
ATOM 2090 C CA . ASN B 1 81 ? -3.574 -17.203 5.898 1 95.62 81 ASN B CA 1
ATOM 2091 C C . ASN B 1 81 ? -3.35 -18.312 4.879 1 95.62 81 ASN B C 1
ATOM 2093 O O . ASN B 1 81 ? -3.43 -18.094 3.67 1 95.62 81 ASN B O 1
ATOM 2097 N N . LEU B 1 82 ? -3.02 -19.531 5.406 1 97.25 82 LEU B N 1
ATOM 2098 C CA . LEU B 1 82 ? -2.686 -20.672 4.551 1 97.25 82 LEU B CA 1
ATOM 2099 C C . LEU B 1 82 ? -3.871 -21.047 3.674 1 97.25 82 LEU B C 1
ATOM 2101 O O . LEU B 1 82 ? -3.697 -21.375 2.498 1 97.25 82 LEU B O 1
ATOM 2105 N N . LEU B 1 83 ? -5.008 -21.016 4.203 1 96.81 83 LEU B N 1
ATOM 2106 C CA . LEU B 1 83 ? -6.191 -21.422 3.453 1 96.81 83 LEU B CA 1
ATOM 2107 C C . LEU B 1 83 ? -6.438 -20.484 2.277 1 96.81 83 LEU B C 1
ATOM 2109 O O . LEU B 1 83 ? -6.801 -20.922 1.187 1 96.81 83 LEU B O 1
ATOM 2113 N N . GLU B 1 84 ? -6.285 -19.219 2.562 1 94.94 84 GLU B N 1
ATOM 2114 C CA . GLU B 1 84 ? -6.402 -18.25 1.479 1 94.94 84 GLU B CA 1
ATOM 2115 C C . GLU B 1 84 ? -5.363 -18.5 0.392 1 94.94 84 GLU B C 1
ATOM 2117 O O . GLU B 1 84 ? -5.664 -18.406 -0.799 1 94.94 84 GLU B O 1
ATOM 2122 N N . TYR B 1 85 ? -4.16 -18.812 0.799 1 96.94 85 TYR B N 1
ATOM 2123 C CA . TYR B 1 85 ? -3.1 -19.125 -0.153 1 96.94 85 TYR B CA 1
ATOM 2124 C C . TYR B 1 85 ? -3.477 -20.328 -1.013 1 96.94 85 TYR B C 1
ATOM 2126 O O . TYR B 1 85 ? -3.303 -20.297 -2.234 1 96.94 85 TYR B O 1
ATOM 2134 N N . GLN B 1 86 ? -3.986 -21.344 -0.396 1 97.5 86 GLN B N 1
ATOM 2135 C CA . GLN B 1 86 ? -4.379 -22.562 -1.105 1 97.5 86 GLN B CA 1
ATOM 2136 C C . GLN B 1 86 ? -5.535 -22.281 -2.064 1 97.5 86 GLN B C 1
ATOM 2138 O O . GLN B 1 86 ? -5.578 -22.844 -3.164 1 97.5 86 GLN B O 1
ATOM 2143 N N . PHE B 1 87 ? -6.434 -21.469 -1.61 1 96.56 87 PHE B N 1
ATOM 2144 C CA . PHE B 1 87 ? -7.512 -21.047 -2.5 1 96.56 87 PHE B CA 1
ATOM 2145 C C . PHE B 1 87 ? -6.953 -20.375 -3.75 1 96.56 87 PHE B C 1
ATOM 2147 O O . PHE B 1 87 ? -7.367 -20.688 -4.867 1 96.56 87 PHE B O 1
ATOM 2154 N N . MET B 1 88 ? -6.012 -19.438 -3.57 1 96.38 88 MET B N 1
ATOM 2155 C CA . MET B 1 88 ? -5.406 -18.703 -4.68 1 96.38 88 MET B CA 1
ATOM 2156 C C . MET B 1 88 ? -4.668 -19.656 -5.613 1 96.38 88 MET B C 1
ATOM 2158 O O . MET B 1 88 ? -4.711 -19.5 -6.836 1 96.38 88 MET B O 1
ATOM 2162 N N . GLN B 1 89 ? -3.982 -20.641 -5.059 1 97.31 89 GLN B N 1
ATOM 2163 C CA . GLN B 1 89 ? -3.303 -21.641 -5.875 1 97.31 89 GLN B CA 1
ATOM 2164 C C . GLN B 1 89 ? -4.305 -22.453 -6.695 1 97.31 89 GLN B C 1
ATOM 2166 O O . GLN B 1 89 ? -4.078 -22.719 -7.879 1 97.31 89 GLN B O 1
ATOM 2171 N N . ALA B 1 90 ? -5.359 -22.828 -6.086 1 96.88 90 ALA B N 1
ATOM 2172 C CA . ALA B 1 90 ? -6.387 -23.578 -6.797 1 96.88 90 ALA B CA 1
ATOM 2173 C C . ALA B 1 90 ? -6.973 -22.766 -7.945 1 96.88 90 ALA B C 1
ATOM 2175 O O . ALA B 1 90 ? -7.145 -23.281 -9.055 1 96.88 90 ALA B O 1
ATOM 2176 N N . LEU B 1 91 ? -7.27 -21.562 -7.652 1 94.31 91 LEU B N 1
ATOM 2177 C CA . LEU B 1 91 ? -7.793 -20.672 -8.68 1 94.31 91 LEU B CA 1
ATOM 2178 C C . LEU B 1 91 ? -6.816 -20.562 -9.852 1 94.31 91 LEU B C 1
ATOM 2180 O O . LEU B 1 91 ? -7.223 -20.656 -11.016 1 94.31 91 LEU B O 1
ATOM 2184 N N . THR B 1 92 ? -5.57 -20.391 -9.562 1 93.94 92 THR B N 1
ATOM 2185 C CA . THR B 1 92 ? -4.523 -20.266 -10.57 1 93.94 92 THR B CA 1
ATOM 2186 C C . THR B 1 92 ? -4.406 -21.531 -11.398 1 93.94 92 THR B C 1
ATOM 2188 O O . THR B 1 92 ? -4.336 -21.484 -12.625 1 93.94 92 THR B O 1
ATOM 2191 N N . LYS B 1 93 ? -4.363 -22.625 -10.688 1 95.56 93 LYS B N 1
ATOM 2192 C CA . LYS B 1 93 ? -4.25 -23.906 -11.359 1 95.56 93 LYS B CA 1
ATOM 2193 C C . LYS B 1 93 ? -5.449 -24.172 -12.266 1 95.56 93 LYS B C 1
ATOM 2195 O O . LYS B 1 93 ? -5.293 -24.641 -13.398 1 95.56 93 LYS B O 1
ATOM 2200 N N . ASN B 1 94 ? -6.629 -23.891 -11.805 1 93.25 94 ASN B N 1
ATOM 2201 C CA . ASN B 1 94 ? -7.852 -24.094 -12.57 1 93.25 94 ASN B CA 1
ATOM 2202 C C . ASN B 1 94 ? -7.906 -23.203 -13.805 1 93.25 94 ASN B C 1
ATOM 2204 O O . ASN B 1 94 ? -8.445 -23.609 -14.836 1 93.25 94 ASN B O 1
ATOM 2208 N N . THR B 1 95 ? -7.352 -22.047 -13.664 1 90.25 95 THR B N 1
ATOM 2209 C CA . THR B 1 95 ? -7.387 -21.078 -14.75 1 90.25 95 THR B CA 1
ATOM 2210 C C . THR B 1 95 ? -6.312 -21.391 -15.789 1 90.25 95 THR B C 1
ATOM 2212 O O . THR B 1 95 ? -6.539 -21.234 -16.984 1 90.25 95 THR B O 1
ATOM 2215 N N . ASN B 1 96 ? -5.16 -21.906 -15.367 1 90.5 96 ASN B N 1
ATOM 2216 C CA . ASN B 1 96 ? -4.012 -22.016 -16.266 1 90.5 96 ASN B CA 1
ATOM 2217 C C . ASN B 1 96 ? -3.631 -23.469 -16.531 1 90.5 96 ASN B C 1
ATOM 2219 O O . ASN B 1 96 ? -2.822 -23.75 -17.406 1 90.5 96 ASN B O 1
ATOM 2223 N N . GLY B 1 97 ? -4.188 -24.359 -15.812 1 93.62 97 GLY B N 1
ATOM 2224 C CA . GLY B 1 97 ? -3.807 -25.766 -15.922 1 93.62 97 GLY B CA 1
ATOM 2225 C C . GLY B 1 97 ? -2.541 -26.094 -15.148 1 93.62 97 GLY B C 1
ATOM 2226 O O . GLY B 1 97 ? -2.137 -27.25 -15.078 1 93.62 97 GLY B O 1
ATOM 2227 N N . HIS B 1 98 ? -1.871 -25.078 -14.625 1 94.88 98 HIS B N 1
ATOM 2228 C CA . HIS B 1 98 ? -0.668 -25.219 -13.812 1 94.88 98 HIS B CA 1
ATOM 2229 C C . HIS B 1 98 ? -0.507 -24.031 -12.875 1 94.88 98 HIS B C 1
ATOM 2231 O O . HIS B 1 98 ? -1.405 -23.188 -12.766 1 94.88 98 HIS B O 1
ATOM 2237 N N . LEU B 1 99 ? 0.559 -24.047 -12.086 1 95.88 99 LEU B N 1
ATOM 2238 C CA . LEU B 1 99 ? 0.836 -22.969 -11.141 1 95.88 99 LEU B CA 1
ATOM 2239 C C . LEU B 1 99 ? 2.006 -22.109 -11.617 1 95.88 99 LEU B C 1
ATOM 2241 O O . LEU B 1 99 ? 3.141 -22.312 -11.18 1 95.88 99 LEU B O 1
ATOM 2245 N N . PRO B 1 100 ? 1.753 -21.172 -12.469 1 95.56 100 PRO B N 1
ATOM 2246 C CA . PRO B 1 100 ? 2.838 -20.312 -12.938 1 95.56 100 PRO B CA 1
ATOM 2247 C C . PRO B 1 100 ? 3.312 -19.328 -11.867 1 95.56 100 PRO B C 1
ATOM 2249 O O . PRO B 1 100 ? 2.584 -19.047 -10.914 1 95.56 100 PRO B O 1
ATOM 2252 N N . ASP B 1 101 ? 4.559 -18.828 -12.031 1 96.06 101 ASP B N 1
ATOM 2253 C CA . ASP B 1 101 ? 5 -17.688 -11.234 1 96.06 101 ASP B CA 1
ATOM 2254 C C . ASP B 1 101 ? 4 -16.531 -11.32 1 96.06 101 ASP B C 1
ATOM 2256 O O . ASP B 1 101 ? 3.578 -16.156 -12.414 1 96.06 101 ASP B O 1
ATOM 2260 N N . THR B 1 102 ? 3.604 -16.031 -10.18 1 97 102 THR B N 1
ATOM 2261 C CA . THR B 1 102 ? 2.486 -15.086 -10.117 1 97 102 THR B CA 1
ATOM 2262 C C . THR B 1 102 ? 2.781 -13.961 -9.133 1 97 102 THR B C 1
ATOM 2264 O O . THR B 1 102 ? 3.219 -14.211 -8.008 1 97 102 THR B O 1
ATOM 2267 N N . TRP B 1 103 ? 2.547 -12.695 -9.648 1 98 103 TRP B N 1
ATOM 2268 C CA . TRP B 1 103 ? 2.664 -11.555 -8.75 1 98 103 TRP B CA 1
ATOM 2269 C C . TRP B 1 103 ? 1.547 -11.562 -7.707 1 98 103 TRP B C 1
ATOM 2271 O O . TRP B 1 103 ? 0.386 -11.82 -8.039 1 98 103 TRP B O 1
ATOM 2281 N N . ILE B 1 104 ? 1.904 -11.305 -6.52 1 97.81 104 ILE B N 1
ATOM 2282 C CA . ILE B 1 104 ? 0.965 -10.844 -5.5 1 97.81 104 ILE B CA 1
ATOM 2283 C C . ILE B 1 104 ? 1.45 -9.531 -4.902 1 97.81 104 ILE B C 1
ATOM 2285 O O . ILE B 1 104 ? 2.516 -9.031 -5.27 1 97.81 104 ILE B O 1
ATOM 2289 N N . GLY B 1 105 ? 0.729 -8.953 -4.043 1 98.19 105 GLY B N 1
ATOM 2290 C CA . GLY B 1 105 ? 0.83 -7.531 -3.746 1 98.19 105 GLY B CA 1
ATOM 2291 C C . GLY B 1 105 ? 1.934 -7.207 -2.758 1 98.19 105 GLY B C 1
ATOM 2292 O O . GLY B 1 105 ? 2.057 -6.062 -2.312 1 98.19 105 GLY B O 1
ATOM 2293 N N . GLY B 1 106 ? 2.762 -8.109 -2.316 1 98.31 106 GLY B N 1
ATOM 2294 C CA . GLY B 1 106 ? 3.803 -7.863 -1.331 1 98.31 106 GLY B CA 1
ATOM 2295 C C . GLY B 1 106 ? 4.992 -7.105 -1.894 1 98.31 106 GLY B C 1
ATOM 2296 O O . GLY B 1 106 ? 5.41 -7.348 -3.027 1 98.31 106 GLY B O 1
ATOM 2297 N N . PHE B 1 107 ? 5.535 -6.184 -1.076 1 98.38 107 PHE B N 1
ATOM 2298 C CA . PHE B 1 107 ? 6.734 -5.441 -1.46 1 98.38 107 PHE B CA 1
ATOM 2299 C C . PHE B 1 107 ? 7.477 -4.938 -0.228 1 98.38 107 PHE B C 1
ATOM 2301 O O . PHE B 1 107 ? 6.879 -4.773 0.839 1 98.38 107 PHE B O 1
ATOM 2308 N N . ASP B 1 108 ? 8.742 -4.723 -0.321 1 98.12 108 ASP B N 1
ATOM 2309 C CA . ASP B 1 108 ? 9.523 -4.094 0.738 1 98.12 108 ASP B CA 1
ATOM 2310 C C . ASP B 1 108 ? 10.492 -3.062 0.165 1 98.12 108 ASP B C 1
ATOM 2312 O O . ASP B 1 108 ? 11.641 -2.967 0.609 1 98.12 108 ASP B O 1
ATOM 2316 N N . ALA B 1 109 ? 10.016 -2.27 -0.757 1 96.94 109 ALA B N 1
ATOM 2317 C CA . ALA B 1 109 ? 10.844 -1.335 -1.513 1 96.94 109 ALA B CA 1
ATOM 2318 C C . ALA B 1 109 ? 11.125 -0.072 -0.703 1 96.94 109 ALA B C 1
ATOM 2320 O O . ALA B 1 109 ? 12.094 0.641 -0.969 1 96.94 109 ALA B O 1
ATOM 2321 N N . VAL B 1 110 ? 10.219 0.331 0.231 1 96.69 110 VAL B N 1
ATOM 2322 C CA . VAL B 1 110 ? 10.406 1.553 1.005 1 96.69 110 VAL B CA 1
ATOM 2323 C C . VAL B 1 110 ? 11.578 1.372 1.973 1 96.69 110 VAL B C 1
ATOM 2325 O O . VAL B 1 110 ? 12.484 2.209 2.027 1 96.69 110 VAL B O 1
ATOM 2328 N N . LYS B 1 111 ? 11.547 0.367 2.682 1 95.56 111 LYS B N 1
ATOM 2329 C CA . LYS B 1 111 ? 12.594 -0.075 3.596 1 95.56 111 LYS B CA 1
ATOM 2330 C C . LYS B 1 111 ? 12.844 -1.574 3.465 1 95.56 111 LYS B C 1
ATOM 2332 O O . LYS B 1 111 ? 11.984 -2.385 3.83 1 95.56 111 LYS B O 1
ATOM 2337 N N . GLU B 1 112 ? 14.062 -1.893 3.049 1 96 112 GLU B N 1
ATOM 2338 C CA . GLU B 1 112 ? 14.391 -3.303 2.859 1 96 112 GLU B CA 1
ATOM 2339 C C . GLU B 1 112 ? 14.164 -4.098 4.141 1 96 112 GLU B C 1
ATOM 2341 O O . GLU B 1 112 ? 14.594 -3.689 5.219 1 96 112 GLU B O 1
ATOM 2346 N N . GLY B 1 113 ? 13.453 -5.207 4.016 1 96.75 113 GLY B N 1
ATOM 2347 C CA . GLY B 1 113 ? 13.18 -6.07 5.152 1 96.75 113 GLY B CA 1
ATOM 2348 C C . GLY B 1 113 ? 11.82 -5.824 5.777 1 96.75 113 GLY B C 1
ATOM 2349 O O . GLY B 1 113 ? 11.305 -6.672 6.512 1 96.75 113 GLY B O 1
ATOM 2350 N N . LEU B 1 114 ? 11.242 -4.703 5.52 1 97.5 114 LEU B N 1
ATOM 2351 C CA . LEU B 1 114 ? 9.898 -4.402 6.012 1 97.5 114 LEU B CA 1
ATOM 2352 C C . LEU B 1 114 ? 8.859 -4.578 4.906 1 97.5 114 LEU B C 1
ATOM 2354 O O . LEU B 1 114 ? 8.648 -3.67 4.102 1 97.5 114 LEU B O 1
ATOM 2358 N N . TRP B 1 115 ? 8.227 -5.742 4.949 1 98.31 115 TRP B N 1
ATOM 2359 C CA . TRP B 1 115 ? 7.281 -6.105 3.898 1 98.31 115 TRP B CA 1
ATOM 2360 C C . TRP B 1 115 ? 5.898 -5.527 4.18 1 98.31 115 TRP B C 1
ATOM 2362 O O . TRP B 1 115 ? 5.438 -5.531 5.328 1 98.31 115 TRP B O 1
ATOM 2372 N N . MET B 1 116 ? 5.266 -5.055 3.141 1 98 116 MET B N 1
ATOM 2373 C CA . MET B 1 116 ? 3.908 -4.52 3.176 1 98 116 MET B CA 1
ATOM 2374 C C . MET B 1 116 ? 3.062 -5.098 2.047 1 98 116 MET B C 1
ATOM 2376 O O . MET B 1 116 ? 3.602 -5.586 1.051 1 98 116 MET B O 1
ATOM 2380 N N . TRP B 1 117 ? 1.757 -5.086 2.266 1 97.62 117 TRP B N 1
ATOM 2381 C CA . TRP B 1 117 ? 0.81 -5.395 1.2 1 97.62 117 TRP B CA 1
ATOM 2382 C C . TRP B 1 117 ? 0.341 -4.125 0.501 1 97.62 117 TRP B C 1
ATOM 2384 O O . TRP B 1 117 ? 0.055 -3.119 1.155 1 97.62 117 TRP B O 1
ATOM 2394 N N . SER B 1 118 ? 0.176 -4.223 -0.815 1 97.06 118 SER B N 1
ATOM 2395 C CA . SER B 1 118 ? -0.229 -3.049 -1.584 1 97.06 118 SER B CA 1
ATOM 2396 C C . SER B 1 118 ? -1.688 -2.689 -1.318 1 97.06 118 SER B C 1
ATOM 2398 O O . SER B 1 118 ? -2.129 -1.585 -1.639 1 97.06 118 SER B O 1
ATOM 2400 N N . ASP B 1 119 ? -2.438 -3.6 -0.726 1 94.38 119 ASP B N 1
ATOM 2401 C CA . ASP B 1 119 ? -3.84 -3.311 -0.44 1 94.38 119 ASP B CA 1
ATOM 2402 C C . ASP B 1 119 ? -4.004 -2.709 0.954 1 94.38 119 ASP B C 1
ATOM 2404 O O . ASP B 1 119 ? -5.125 -2.453 1.397 1 94.38 119 ASP B O 1
ATOM 2408 N N . GLY B 1 120 ? -2.908 -2.527 1.634 1 94.81 120 GLY B N 1
ATOM 2409 C CA . GLY B 1 120 ? -2.941 -1.834 2.912 1 94.81 120 GLY B CA 1
ATOM 2410 C C . GLY B 1 120 ? -3.195 -2.76 4.086 1 94.81 120 GLY B C 1
ATOM 2411 O O . GLY B 1 120 ? -3.154 -2.332 5.242 1 94.81 120 GLY B O 1
ATOM 2412 N N . SER B 1 121 ? -3.486 -4 3.809 1 93.94 121 SER B N 1
ATOM 2413 C CA . SER B 1 121 ? -3.727 -4.926 4.91 1 93.94 121 SER B CA 1
ATOM 2414 C C . SER B 1 121 ? -2.434 -5.25 5.652 1 93.94 121 SER B C 1
ATOM 2416 O O . SER B 1 121 ? -1.342 -4.934 5.172 1 93.94 121 SER B O 1
ATOM 2418 N N . ARG B 1 122 ? -2.582 -5.812 6.785 1 94.25 122 ARG B N 1
ATOM 2419 C CA . ARG B 1 122 ? -1.427 -6.137 7.617 1 94.25 122 ARG B CA 1
ATOM 2420 C C . ARG B 1 122 ? -0.644 -7.309 7.031 1 94.25 122 ARG B C 1
ATOM 2422 O O . ARG B 1 122 ? -1.233 -8.273 6.543 1 94.25 122 ARG B O 1
ATOM 2429 N N . PHE B 1 123 ? 0.619 -7.211 7.121 1 97 123 PHE B N 1
ATOM 2430 C CA . PHE B 1 123 ? 1.507 -8.273 6.676 1 97 123 PHE B CA 1
ATOM 2431 C C . PHE B 1 123 ? 1.79 -9.25 7.812 1 97 123 PHE B C 1
ATOM 2433 O O . PHE B 1 123 ? 2.855 -9.203 8.43 1 97 123 PHE B O 1
ATOM 2440 N N . ASP B 1 124 ? 0.845 -10.258 8.07 1 95.44 124 ASP B N 1
ATOM 2441 C CA . ASP B 1 124 ? 0.928 -11.062 9.281 1 95.44 124 ASP B CA 1
ATOM 2442 C C . ASP B 1 124 ? 1.033 -12.547 8.953 1 95.44 124 ASP B C 1
ATOM 2444 O O . ASP B 1 124 ? 1.022 -13.391 9.844 1 95.44 124 ASP B O 1
ATOM 2448 N N . TYR B 1 125 ? 1.066 -12.898 7.715 1 97.5 125 TYR B N 1
ATOM 2449 C CA . TYR B 1 125 ? 1.279 -14.258 7.23 1 97.5 125 TYR B CA 1
ATOM 2450 C C . TYR B 1 125 ? 2.402 -14.297 6.203 1 97.5 125 TYR B C 1
ATOM 2452 O O . TYR B 1 125 ? 2.496 -13.422 5.34 1 97.5 125 TYR B O 1
ATOM 2460 N N . THR B 1 126 ? 3.287 -15.297 6.359 1 98.44 126 THR B N 1
ATOM 2461 C CA . THR B 1 126 ? 4.34 -15.453 5.359 1 98.44 126 THR B CA 1
ATOM 2462 C C . THR B 1 126 ? 4.453 -16.922 4.93 1 98.44 126 THR B C 1
ATOM 2464 O O . THR B 1 126 ? 4.062 -17.812 5.668 1 98.44 126 THR B O 1
ATOM 2467 N N . ASN B 1 127 ? 4.867 -17.125 3.732 1 98.5 127 ASN B N 1
ATOM 2468 C CA . ASN B 1 127 ? 5.074 -18.453 3.146 1 98.5 127 ASN B CA 1
ATOM 2469 C C . ASN B 1 127 ? 6.305 -18.469 2.242 1 98.5 127 ASN B C 1
ATOM 2471 O O . ASN B 1 127 ? 6.23 -18.922 1.099 1 98.5 127 ASN B O 1
ATOM 2475 N N . TRP B 1 128 ? 7.34 -17.984 2.826 1 98.75 128 TRP B N 1
ATOM 2476 C CA . TRP B 1 128 ? 8.586 -17.844 2.078 1 98.75 128 TRP B CA 1
ATOM 2477 C C . TRP B 1 128 ? 9.219 -19.219 1.82 1 98.75 128 TRP B C 1
ATOM 2479 O O . TRP B 1 128 ? 9.156 -20.109 2.674 1 98.75 128 TRP B O 1
ATOM 2489 N N . ASN B 1 129 ? 9.82 -19.391 0.711 1 98.5 129 ASN B N 1
ATOM 2490 C CA . ASN B 1 129 ? 10.656 -20.562 0.46 1 98.5 129 ASN B CA 1
ATOM 2491 C C . ASN B 1 129 ? 11.93 -20.531 1.303 1 98.5 129 ASN B C 1
ATOM 2493 O O . ASN B 1 129 ? 12.32 -19.469 1.802 1 98.5 129 ASN B O 1
ATOM 2497 N N . ILE B 1 130 ? 12.539 -21.609 1.417 1 97.44 130 ILE B N 1
ATOM 2498 C CA . ILE B 1 130 ? 13.781 -21.688 2.168 1 97.44 130 ILE B CA 1
ATOM 2499 C C . ILE B 1 130 ? 14.812 -20.734 1.57 1 97.44 130 ILE B C 1
ATOM 2501 O O . ILE B 1 130 ? 15.031 -20.734 0.356 1 97.44 130 ILE B O 1
ATOM 2505 N N . GLY B 1 131 ? 15.398 -19.938 2.465 1 97.75 131 GLY B N 1
ATOM 2506 C CA . GLY B 1 131 ? 16.438 -19.016 2.025 1 97.75 131 GLY B CA 1
ATOM 2507 C C . GLY B 1 131 ? 15.883 -17.703 1.497 1 97.75 131 GLY B C 1
ATOM 2508 O O . GLY B 1 131 ? 16.641 -16.812 1.1 1 97.75 131 GLY B O 1
ATOM 2509 N N . GLU B 1 132 ? 14.539 -17.609 1.536 1 98 132 GLU B N 1
ATOM 2510 C CA . GLU B 1 132 ? 13.891 -16.391 1.037 1 98 132 GLU B CA 1
ATOM 2511 C C . GLU B 1 132 ? 13.156 -15.664 2.154 1 98 132 GLU B C 1
ATOM 2513 O O . GLU B 1 132 ? 12.805 -16.266 3.17 1 98 132 GLU B O 1
ATOM 2518 N N . PRO B 1 133 ? 12.805 -14.383 1.928 1 98.19 133 PRO B N 1
ATOM 2519 C CA . PRO B 1 133 ? 13.352 -13.484 0.912 1 98.19 133 PRO B CA 1
ATOM 2520 C C . PRO B 1 133 ? 14.844 -13.211 1.116 1 98.19 133 PRO B C 1
ATOM 2522 O O . PRO B 1 133 ? 15.297 -13.062 2.254 1 98.19 133 PRO B O 1
ATOM 2525 N N . ASN B 1 134 ? 15.719 -13.094 0.083 1 97.75 134 ASN B N 1
ATOM 2526 C CA . ASN B 1 134 ? 17.156 -12.977 0.248 1 97.75 134 ASN B CA 1
ATOM 2527 C C . ASN B 1 134 ? 17.703 -11.719 -0.414 1 97.75 134 ASN B C 1
ATOM 2529 O O . ASN B 1 134 ? 18.906 -11.422 -0.309 1 97.75 134 ASN B O 1
ATOM 2533 N N . ASN B 1 135 ? 16.812 -10.945 -1.019 1 97.88 135 ASN B N 1
ATOM 2534 C CA . ASN B 1 135 ? 17.219 -9.719 -1.696 1 97.88 135 ASN B CA 1
ATOM 2535 C C . ASN B 1 135 ? 18.453 -9.953 -2.572 1 97.88 135 ASN B C 1
ATOM 2537 O O . ASN B 1 135 ? 19.359 -9.133 -2.6 1 97.88 135 ASN B O 1
ATOM 2541 N N . ALA B 1 136 ? 18.516 -11.039 -3.225 1 93.69 136 ALA B N 1
ATOM 2542 C CA . ALA B 1 136 ? 19.656 -11.352 -4.066 1 93.69 136 ALA B CA 1
ATOM 2543 C C . ALA B 1 136 ? 19.906 -10.25 -5.102 1 93.69 136 ALA B C 1
ATOM 2545 O O . ALA B 1 136 ? 18.969 -9.82 -5.781 1 93.69 136 ALA B O 1
ATOM 2546 N N . GLY B 1 137 ? 21.266 -9.734 -5.262 1 91.62 137 GLY B N 1
ATOM 2547 C CA . GLY B 1 137 ? 21.594 -8.695 -6.227 1 91.62 137 GLY B CA 1
ATOM 2548 C C . GLY B 1 137 ? 21.078 -7.328 -5.836 1 91.62 137 GLY B C 1
ATOM 2549 O O . GLY B 1 137 ? 21.25 -6.355 -6.578 1 91.62 137 GLY B O 1
ATOM 2550 N N . GLU B 1 138 ? 20.5 -7.238 -4.91 1 88.25 138 GLU B N 1
ATOM 2551 C CA . GLU B 1 138 ? 19.891 -6 -4.449 1 88.25 138 GLU B CA 1
ATOM 2552 C C . GLU B 1 138 ? 18.688 -5.629 -5.312 1 88.25 138 GLU B C 1
ATOM 2554 O O . GLU B 1 138 ? 18.609 -6.008 -6.484 1 88.25 138 GLU B O 1
ATOM 2559 N N . GLY B 1 139 ? 17.547 -5.289 -4.773 1 92.31 139 GLY B N 1
ATOM 2560 C CA . GLY B 1 139 ? 16.438 -4.762 -5.551 1 92.31 139 GLY B CA 1
ATOM 2561 C C . GLY B 1 139 ? 15.281 -5.738 -5.672 1 92.31 139 GLY B C 1
ATOM 2562 O O . GLY B 1 139 ? 14.328 -5.492 -6.418 1 92.31 139 GLY B O 1
ATOM 2563 N N . GLU B 1 140 ? 15.477 -6.957 -5.117 1 96.5 140 GLU B N 1
ATOM 2564 C CA . GLU B 1 140 ? 14.336 -7.871 -5.082 1 96.5 140 GLU B CA 1
ATOM 2565 C C . GLU B 1 140 ? 13.312 -7.434 -4.039 1 96.5 140 GLU B C 1
ATOM 2567 O O . GLU B 1 140 ? 13.352 -7.895 -2.896 1 96.5 140 GLU B O 1
ATOM 2572 N N . ASP B 1 141 ? 12.398 -6.578 -4.496 1 97.88 141 ASP B N 1
ATOM 2573 C CA . ASP B 1 141 ? 11.547 -5.91 -3.523 1 97.88 141 ASP B CA 1
ATOM 2574 C C . ASP B 1 141 ? 10.078 -6.301 -3.721 1 97.88 141 ASP B C 1
ATOM 2576 O O . ASP B 1 141 ? 9.188 -5.703 -3.117 1 97.88 141 ASP B O 1
ATOM 2580 N N . CYS B 1 142 ? 9.852 -7.184 -4.602 1 98.31 142 CYS B N 1
ATOM 2581 C CA . CYS B 1 142 ? 8.469 -7.535 -4.898 1 98.31 142 CYS B CA 1
ATOM 2582 C C . CYS B 1 142 ? 8.234 -9.031 -4.711 1 98.31 142 CYS B C 1
ATOM 2584 O O . CYS B 1 142 ? 9.164 -9.828 -4.852 1 98.31 142 CYS B O 1
ATOM 2586 N N . LEU B 1 143 ? 7.027 -9.406 -4.395 1 98.56 143 LEU B N 1
ATOM 2587 C CA . LEU B 1 143 ? 6.699 -10.75 -3.936 1 98.56 143 LEU B CA 1
ATOM 2588 C C . LEU B 1 143 ? 6.051 -11.562 -5.051 1 98.56 143 LEU B C 1
ATOM 2590 O O . LEU B 1 143 ? 5.066 -11.117 -5.652 1 98.56 143 LEU B O 1
ATOM 2594 N N . GLN B 1 144 ? 6.648 -12.672 -5.309 1 97.69 144 GLN B N 1
ATOM 2595 C CA . GLN B 1 144 ? 6.164 -13.688 -6.246 1 97.69 144 GLN B CA 1
ATOM 2596 C C . GLN B 1 144 ? 5.672 -14.93 -5.508 1 97.69 144 GLN B C 1
ATOM 2598 O O . GLN B 1 144 ? 6.359 -15.445 -4.625 1 97.69 144 GLN B O 1
ATOM 2603 N N . MET B 1 145 ? 4.492 -15.383 -5.863 1 97.81 145 MET B N 1
ATOM 2604 C CA . MET B 1 145 ? 4.035 -16.672 -5.352 1 97.81 145 MET B CA 1
ATOM 2605 C C . MET B 1 145 ? 4.223 -17.766 -6.391 1 97.81 145 MET B C 1
ATOM 2607 O O . MET B 1 145 ? 4.551 -17.484 -7.543 1 97.81 145 MET B O 1
ATOM 2611 N N . ASN B 1 146 ? 4.055 -19.031 -5.93 1 97.44 146 ASN B N 1
ATOM 2612 C CA . ASN B 1 146 ? 4.164 -20.219 -6.77 1 97.44 146 ASN B CA 1
ATOM 2613 C C . ASN B 1 146 ? 5.57 -20.391 -7.328 1 97.44 146 ASN B C 1
ATOM 2615 O O . ASN B 1 146 ? 5.742 -20.812 -8.477 1 97.44 146 ASN B O 1
ATOM 2619 N N . ALA B 1 147 ? 6.512 -20.016 -6.539 1 97 147 ALA B N 1
ATOM 2620 C CA . ALA B 1 147 ? 7.898 -20.062 -6.992 1 97 147 ALA B CA 1
ATOM 2621 C C . ALA B 1 147 ? 8.492 -21.453 -6.801 1 97 147 ALA B C 1
ATOM 2623 O O . ALA B 1 147 ? 8.234 -22.109 -5.789 1 97 147 ALA B O 1
ATOM 2624 N N . ALA B 1 148 ? 9.305 -21.891 -7.719 1 96.94 148 ALA B N 1
ATOM 2625 C CA . ALA B 1 148 ? 10.086 -23.125 -7.645 1 96.94 148 ALA B CA 1
ATOM 2626 C C . ALA B 1 148 ? 9.18 -24.328 -7.461 1 96.94 148 ALA B C 1
ATOM 2628 O O . ALA B 1 148 ? 7.977 -24.266 -7.738 1 96.94 148 ALA B O 1
ATOM 2629 N N . SER B 1 149 ? 9.773 -25.484 -7.184 1 97.56 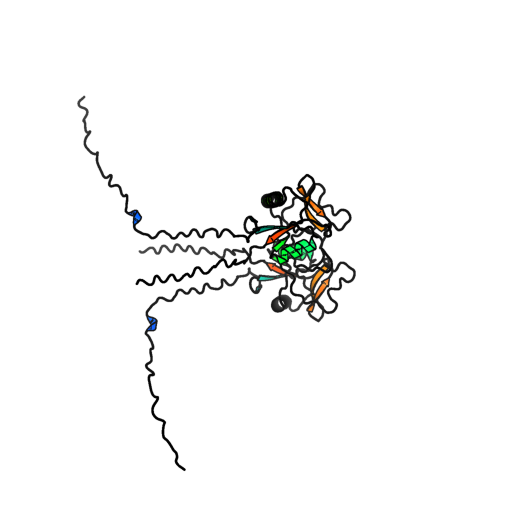149 SER B N 1
ATOM 2630 C CA . SER B 1 149 ? 9.016 -26.734 -7.07 1 97.56 149 SER B CA 1
ATOM 2631 C C . SER B 1 149 ? 8.125 -26.719 -5.832 1 97.56 149 SER B C 1
ATOM 2633 O O . SER B 1 149 ? 7.059 -27.344 -5.82 1 97.56 149 SER B O 1
ATOM 2635 N N . GLU B 1 150 ? 8.516 -25.922 -4.781 1 97.81 150 GLU B N 1
ATOM 2636 C CA . GLU B 1 150 ? 7.793 -25.875 -3.516 1 97.81 150 GLU B CA 1
ATOM 2637 C C . GLU B 1 150 ? 6.555 -25 -3.627 1 97.81 150 GLU B C 1
ATOM 2639 O O . GLU B 1 150 ? 5.672 -25.031 -2.764 1 97.81 150 GLU B O 1
ATOM 2644 N N . LYS B 1 151 ? 6.48 -24.172 -4.695 1 98.25 151 LYS B N 1
ATOM 2645 C CA . LYS B 1 151 ? 5.344 -23.297 -4.957 1 98.25 151 LYS B CA 1
ATOM 2646 C C . LYS B 1 151 ? 5.094 -22.344 -3.783 1 98.25 151 LYS B C 1
ATOM 2648 O O . LYS B 1 151 ? 3.947 -22.156 -3.365 1 98.25 151 LYS B O 1
ATOM 2653 N N . LEU B 1 152 ? 6.258 -21.812 -3.26 1 98.5 152 LEU B N 1
ATOM 2654 C CA . LEU B 1 152 ? 6.23 -20.859 -2.146 1 98.5 152 LEU B CA 1
ATOM 2655 C C . LEU B 1 152 ? 6.609 -19.453 -2.613 1 98.5 152 LEU B C 1
ATOM 2657 O O . LEU B 1 152 ? 6.457 -19.125 -3.791 1 98.5 152 LEU B O 1
ATOM 2661 N N . TRP B 1 153 ? 6.973 -18.562 -1.681 1 98.81 153 TRP B N 1
ATOM 2662 C CA . TRP B 1 153 ? 7.18 -17.156 -2.002 1 98.81 153 TRP B CA 1
ATOM 2663 C C . TRP B 1 153 ? 8.648 -16.875 -2.307 1 98.81 153 TRP B C 1
ATOM 2665 O O . TRP B 1 153 ? 9.539 -17.406 -1.645 1 98.81 153 TRP B O 1
ATOM 2675 N N . PHE B 1 154 ? 8.883 -16.031 -3.309 1 98.44 154 PHE B N 1
ATOM 2676 C CA . PHE B 1 154 ? 10.18 -15.445 -3.609 1 98.44 154 PHE B CA 1
ATOM 2677 C C . PHE B 1 154 ? 10.102 -13.922 -3.615 1 98.44 154 PHE B C 1
ATOM 2679 O O . PHE B 1 154 ? 9.094 -13.352 -4.016 1 98.44 154 PHE B O 1
ATOM 2686 N N . ASP B 1 155 ? 11.117 -13.289 -3.148 1 98.44 155 ASP B N 1
ATOM 2687 C CA . ASP B 1 155 ? 11.305 -11.891 -3.514 1 98.44 155 ASP B CA 1
ATOM 2688 C C . ASP B 1 155 ? 12.055 -11.766 -4.836 1 98.44 155 ASP B C 1
ATOM 2690 O O . ASP B 1 155 ? 13.086 -12.414 -5.035 1 98.44 155 ASP B O 1
ATOM 2694 N N . VAL B 1 156 ? 11.539 -10.992 -5.711 1 97.44 156 VAL B N 1
ATOM 2695 C CA . VAL B 1 156 ? 12.133 -10.82 -7.031 1 97.44 156 VAL B CA 1
ATOM 2696 C C . VAL B 1 156 ? 12.047 -9.359 -7.457 1 97.44 156 VAL B C 1
ATOM 2698 O O . VAL B 1 156 ? 11.312 -8.57 -6.852 1 97.44 156 VAL B O 1
ATOM 2701 N N . PRO B 1 157 ? 12.867 -8.969 -8.438 1 96 157 PRO B N 1
ATOM 2702 C CA . PRO B 1 157 ? 12.789 -7.59 -8.914 1 96 157 PRO B CA 1
ATOM 2703 C C . PRO B 1 157 ? 11.438 -7.246 -9.523 1 96 157 PRO B C 1
ATOM 2705 O O . PRO B 1 157 ? 10.836 -8.078 -10.203 1 96 157 PRO B O 1
ATOM 2708 N N . TRP B 1 158 ? 11.039 -6.004 -9.273 1 92.12 158 TRP B N 1
ATOM 2709 C CA . TRP B 1 158 ? 9.719 -5.559 -9.703 1 92.12 158 TRP B CA 1
ATOM 2710 C C . TRP B 1 158 ? 9.586 -5.625 -11.219 1 92.12 158 TRP B C 1
ATOM 2712 O O . TRP B 1 158 ? 8.477 -5.719 -11.75 1 92.12 158 TRP B O 1
ATOM 2722 N N . VAL B 1 159 ? 10.711 -5.543 -11.961 1 90.06 159 VAL B N 1
ATOM 2723 C CA . VAL B 1 159 ? 10.719 -5.406 -13.414 1 90.06 159 VAL B CA 1
ATOM 2724 C C . VAL B 1 159 ? 10.398 -6.75 -14.062 1 90.06 159 VAL B C 1
ATOM 2726 O O . VAL B 1 159 ? 10.125 -6.816 -15.266 1 90.06 159 VAL B O 1
ATOM 2729 N N . ASN B 1 160 ? 10.461 -7.855 -13.227 1 90.75 160 ASN B N 1
ATOM 2730 C CA . ASN B 1 160 ? 10.125 -9.156 -13.797 1 90.75 160 ASN B CA 1
ATOM 2731 C C . ASN B 1 160 ? 8.719 -9.156 -14.383 1 90.75 160 ASN B C 1
ATOM 2733 O O . ASN B 1 160 ? 7.855 -8.406 -13.938 1 90.75 160 ASN B O 1
ATOM 2737 N N . SER B 1 161 ? 8.562 -9.891 -15.445 1 91.88 161 SER B N 1
ATOM 2738 C CA . SER B 1 161 ? 7.266 -10.039 -16.094 1 91.88 161 SER B CA 1
ATOM 2739 C C . SER B 1 161 ? 6.566 -11.312 -15.648 1 91.88 161 SER B C 1
ATOM 2741 O O . SER B 1 161 ? 6.98 -12.414 -16.031 1 91.88 161 SER B O 1
ATOM 2743 N N . LEU B 1 162 ? 5.512 -11.211 -14.836 1 92.88 162 LEU B N 1
ATOM 2744 C CA . LEU B 1 162 ? 4.766 -12.344 -14.305 1 92.88 162 LEU B CA 1
ATOM 2745 C C . LEU B 1 162 ? 3.266 -12.133 -14.445 1 92.88 162 LEU B C 1
ATOM 2747 O O . LEU B 1 162 ? 2.818 -11.016 -14.742 1 92.88 162 LEU B O 1
ATOM 2751 N N . LEU B 1 163 ? 2.547 -13.258 -14.289 1 90 163 LEU B N 1
ATOM 2752 C CA . LEU B 1 163 ? 1.102 -13.164 -14.117 1 90 163 LEU B CA 1
ATOM 2753 C C . LEU B 1 163 ? 0.756 -12.602 -12.742 1 90 163 LEU B C 1
ATOM 2755 O O . LEU B 1 163 ? 1.649 -12.297 -11.953 1 90 163 LEU B O 1
ATOM 2759 N N . HIS B 1 164 ? -0.6 -12.32 -12.625 1 91.19 164 HIS B N 1
ATOM 2760 C CA . HIS B 1 164 ? -0.887 -11.695 -11.336 1 91.19 164 HIS B CA 1
ATOM 2761 C C . HIS B 1 164 ? -2.309 -12 -10.875 1 91.19 164 HIS B C 1
ATOM 2763 O O . HIS B 1 164 ? -3.158 -12.375 -11.688 1 91.19 164 HIS B O 1
ATOM 2769 N N . LEU B 1 165 ? -2.523 -11.992 -9.586 1 85.56 165 LEU B N 1
ATOM 2770 C CA . LEU B 1 165 ? -3.807 -12.164 -8.914 1 85.56 165 LEU B CA 1
ATOM 2771 C C . LEU B 1 165 ? -4.27 -10.859 -8.273 1 85.56 165 LEU B C 1
ATOM 2773 O O . LEU B 1 165 ? -3.488 -10.188 -7.598 1 85.56 165 LEU B O 1
ATOM 2777 N N . SER B 1 166 ? -5.602 -10.445 -8.578 1 81.75 166 SER B N 1
ATOM 2778 C CA . SER B 1 166 ? -6.184 -9.211 -8.07 1 81.75 166 SER B CA 1
ATOM 2779 C C . SER B 1 166 ? -7.449 -9.484 -7.262 1 81.75 166 SER B C 1
ATOM 2781 O O . SER B 1 166 ? -8.281 -10.305 -7.664 1 81.75 166 SER B O 1
ATOM 2783 N N . PRO B 1 167 ? -7.488 -9.008 -5.785 1 65.75 167 PRO B N 1
ATOM 2784 C CA . PRO B 1 167 ? -8.836 -8.938 -5.215 1 65.75 167 PRO B CA 1
ATOM 2785 C C . PRO B 1 167 ? -9.453 -7.543 -5.328 1 65.75 167 PRO B C 1
ATOM 2787 O O . PRO B 1 167 ? -8.742 -6.543 -5.246 1 65.75 167 PRO B O 1
ATOM 2790 N N . PRO B 1 168 ? -10.695 -7.465 -5.977 1 54.03 168 PRO B N 1
ATOM 2791 C CA . PRO B 1 168 ? -11.344 -6.184 -5.703 1 54.03 168 PRO B CA 1
ATOM 2792 C C . PRO B 1 168 ? -11.789 -6.043 -4.25 1 54.03 168 PRO B C 1
ATOM 2794 O O . PRO B 1 168 ? -12.062 -7.043 -3.584 1 54.03 168 PRO B O 1
ATOM 2797 N N . GLU B 1 169 ? -11.383 -4.957 -3.572 1 51.06 169 GLU B N 1
ATOM 2798 C CA . GLU B 1 169 ? -12.031 -4.762 -2.279 1 51.06 169 GLU B CA 1
ATOM 2799 C C . GLU B 1 169 ? -13.547 -4.734 -2.422 1 51.06 169 GLU B C 1
ATOM 2801 O O . GLU B 1 169 ? -14.086 -4.047 -3.293 1 51.06 169 GLU B O 1
ATOM 2806 N N . VAL B 1 170 ? -14.195 -5.781 -2.084 1 44.5 170 VAL B N 1
ATOM 2807 C CA . VAL B 1 170 ? -15.656 -5.773 -2.088 1 44.5 170 VAL B CA 1
ATOM 2808 C C . VAL B 1 170 ? -16.172 -4.656 -1.183 1 44.5 170 VAL B C 1
ATOM 2810 O O . VAL B 1 170 ? -16.312 -4.844 0.028 1 44.5 170 VAL B O 1
ATOM 2813 N N . ASN B 1 171 ? -15.469 -3.754 -0.663 1 40.41 171 ASN B N 1
ATOM 2814 C CA . ASN B 1 171 ? -16.359 -2.906 0.114 1 40.41 171 ASN B CA 1
ATOM 2815 C C . ASN B 1 171 ? -17.625 -2.553 -0.675 1 40.41 171 ASN B C 1
ATOM 2817 O O . ASN B 1 171 ? -18.719 -3.035 -0.362 1 40.41 171 ASN B O 1
ATOM 2821 N N . SER B 1 172 ? -17.672 -1.144 -1.069 1 37.94 172 SER B N 1
ATOM 2822 C CA . SER B 1 172 ? -18.906 -0.507 -1.497 1 37.94 172 SER B CA 1
ATOM 2823 C C . SER B 1 172 ? -19.375 -1.051 -2.844 1 37.94 172 SER B C 1
ATOM 2825 O O . SER B 1 172 ? -19.641 -0.283 -3.771 1 37.94 172 SER B O 1
ATOM 2827 N N . LEU B 1 173 ? -18.797 -2.035 -3.414 1 35.78 173 LEU B N 1
ATOM 2828 C CA . LEU B 1 173 ? -19.609 -2.273 -4.594 1 35.78 173 LEU B CA 1
ATOM 2829 C C . LEU B 1 173 ? -21.047 -2.6 -4.199 1 35.78 173 LEU B C 1
ATOM 2831 O O . LEU B 1 173 ? -21.312 -3.658 -3.627 1 35.78 173 LEU B O 1
ATOM 2835 N N . HIS B 1 174 ? -21.766 -1.63 -3.721 1 34.66 174 HIS B N 1
ATOM 2836 C CA . HIS B 1 174 ? -23.188 -1.762 -4.051 1 34.66 174 HIS B CA 1
ATOM 2837 C C . HIS B 1 174 ? -23.375 -2.338 -5.449 1 34.66 174 HIS B C 1
ATOM 2839 O O . HIS B 1 174 ? -23.156 -1.643 -6.445 1 34.66 174 HIS B O 1
ATOM 2845 N N . PHE B 1 175 ? -22.859 -3.521 -5.703 1 33.5 175 PHE B N 1
ATOM 2846 C CA . PHE B 1 175 ? -23.516 -4.051 -6.887 1 33.5 175 PHE B CA 1
ATOM 2847 C C . PHE B 1 175 ? -25.016 -3.791 -6.828 1 33.5 175 PHE B C 1
ATOM 2849 O O . PHE B 1 175 ? -25.688 -4.176 -5.863 1 33.5 175 PHE B O 1
ATOM 2856 N N . ASN B 1 176 ? -25.406 -2.607 -7.238 1 31.39 176 ASN B N 1
ATOM 2857 C CA . ASN B 1 176 ? -26.812 -2.35 -7.551 1 31.39 176 ASN B CA 1
ATOM 2858 C C . ASN B 1 176 ? -27.453 -3.545 -8.242 1 31.39 176 ASN B C 1
ATOM 2860 O O . ASN B 1 176 ? -27.312 -3.721 -9.453 1 31.39 176 ASN B O 1
ATOM 2864 N N . THR B 1 177 ? -27.328 -4.75 -7.828 1 30.48 177 THR B N 1
ATOM 2865 C CA . THR B 1 177 ? -28.359 -5.648 -8.328 1 30.48 177 THR B CA 1
ATOM 2866 C C . THR B 1 177 ? -29.75 -5.145 -7.938 1 30.48 177 THR B C 1
ATOM 2868 O O . THR B 1 177 ? -30.734 -5.887 -8.023 1 30.48 177 THR B O 1
ATOM 2871 N N . GLN B 1 178 ? -29.969 -3.986 -7.289 1 29.81 178 GLN B N 1
ATOM 2872 C CA . GLN B 1 178 ? -31.391 -3.691 -7.199 1 29.81 178 GLN B CA 1
ATOM 2873 C C . GLN B 1 178 ? -32.031 -3.602 -8.586 1 29.81 178 GLN B C 1
ATOM 2875 O O . GLN B 1 178 ? -31.734 -2.67 -9.344 1 29.81 178 GLN B O 1
ATOM 2880 N N . THR B 1 179 ? -32.125 -4.707 -9.367 1 27.56 179 THR B N 1
ATOM 2881 C CA . THR B 1 179 ? -33.344 -4.73 -10.203 1 27.56 179 THR B CA 1
ATOM 2882 C C . THR B 1 179 ? -34.562 -4.309 -9.398 1 27.56 179 THR B C 1
ATOM 2884 O O . THR B 1 179 ? -34.906 -4.938 -8.391 1 27.56 179 THR B O 1
ATOM 2887 N N . LYS B 1 180 ? -34.875 -3.041 -9.289 1 27.27 180 LYS B N 1
ATOM 2888 C CA . LYS B 1 180 ? -36.25 -2.512 -9.125 1 27.27 180 LYS B CA 1
ATOM 2889 C C . LYS B 1 180 ? -37.25 -3.293 -9.977 1 27.27 180 LYS B C 1
ATOM 2891 O O . LYS B 1 180 ? -37.219 -3.213 -11.211 1 27.27 180 LYS B O 1
ATOM 2896 N N . ILE B 1 181 ? -37.469 -4.578 -9.742 1 26.06 181 ILE B N 1
ATOM 2897 C CA . ILE B 1 181 ? -38.781 -5.098 -10.195 1 26.06 181 ILE B CA 1
ATOM 2898 C C . ILE B 1 181 ? -39.906 -4.262 -9.602 1 26.06 181 ILE B C 1
ATOM 2900 O O . ILE B 1 181 ? -40.156 -4.336 -8.398 1 26.06 181 ILE B O 1
ATOM 2904 N N . CYS B 1 182 ? -39.875 -2.898 -9.656 1 25.09 182 CYS B N 1
ATOM 2905 C CA . CYS B 1 182 ? -41.156 -2.186 -9.5 1 25.09 182 CYS B CA 1
ATOM 2906 C C . CYS B 1 182 ? -42.219 -2.789 -10.398 1 25.09 182 CYS B C 1
ATOM 2908 O O . CYS B 1 182 ? -42.25 -2.533 -11.602 1 25.09 182 CYS B O 1
ATOM 2910 N N . HIS B 1 183 ? -42.406 -4.098 -10.508 1 24.34 183 HIS B N 1
ATOM 2911 C CA . HIS B 1 183 ? -43.625 -4.5 -11.18 1 24.34 183 HIS B CA 1
ATOM 2912 C C . HIS B 1 183 ? -44.875 -3.941 -10.469 1 24.34 183 HIS B C 1
ATOM 2914 O O . HIS B 1 183 ? -45.062 -4.18 -9.273 1 24.34 183 HIS B O 1
ATOM 2920 N N . SER B 1 184 ? -45.219 -2.596 -10.688 1 25.69 184 SER B N 1
ATOM 2921 C CA . SER B 1 184 ? -46.562 -2.053 -10.625 1 25.69 184 SER B CA 1
ATOM 2922 C C . SER B 1 184 ? -47.594 -3.049 -11.164 1 25.69 184 SER B C 1
ATOM 2924 O O . SER B 1 184 ? -47.656 -3.252 -12.375 1 25.69 184 SER B O 1
ATOM 2926 N N . LEU B 1 185 ? -47.469 -4.359 -10.875 1 26.39 185 LEU B N 1
ATOM 2927 C CA . LEU B 1 185 ? -48.656 -5.105 -11.281 1 26.39 185 LEU B CA 1
ATOM 2928 C C . LEU B 1 185 ? -49.906 -4.57 -10.594 1 26.39 185 LEU B C 1
ATOM 2930 O O . LEU B 1 185 ? -50.031 -4.656 -9.367 1 26.39 185 LEU B O 1
ATOM 2934 N N . GLN B 1 186 ? -50.312 -3.256 -11.016 1 25.12 186 GLN B N 1
ATOM 2935 C CA . GLN B 1 186 ? -51.688 -2.846 -10.891 1 25.12 186 GLN B CA 1
ATOM 2936 C C . GLN B 1 186 ? -52.625 -3.973 -11.297 1 25.12 186 GLN B C 1
ATOM 2938 O O . GLN B 1 186 ? -52.594 -4.453 -12.43 1 25.12 186 GLN B O 1
ATOM 2943 N N . LEU B 1 187 ? -52.75 -4.98 -10.461 1 25.62 187 LEU B N 1
ATOM 2944 C CA . LEU B 1 187 ? -53.875 -5.887 -10.508 1 25.62 187 LEU B CA 1
ATOM 2945 C C . LEU B 1 187 ? -55.188 -5.113 -10.664 1 25.62 187 LEU B C 1
ATOM 2947 O O . LEU B 1 187 ? -55.531 -4.309 -9.797 1 25.62 187 LEU B O 1
ATOM 2951 N N . THR B 1 188 ? -55.375 -4.609 -11.953 1 26.08 188 THR B N 1
ATOM 2952 C CA . THR B 1 188 ? -56.688 -4.16 -12.445 1 26.08 188 THR B CA 1
ATOM 2953 C C . THR B 1 188 ? -57.781 -5.16 -12.078 1 26.08 188 THR B C 1
ATOM 2955 O O . THR B 1 188 ? -57.688 -6.34 -12.422 1 26.08 188 THR B O 1
ATOM 2958 N N . ILE B 1 189 ? -58.281 -5.074 -10.828 1 26.48 189 ILE B N 1
ATOM 2959 C CA . ILE B 1 189 ? -59.562 -5.672 -10.453 1 26.48 189 ILE B CA 1
ATOM 2960 C C . ILE B 1 189 ? -60.625 -5.336 -11.492 1 26.48 189 ILE B C 1
ATOM 2962 O O . ILE B 1 189 ? -60.875 -4.16 -11.75 1 26.48 189 ILE B O 1
ATOM 2966 N N . THR B 1 190 ? -60.469 -5.941 -12.68 1 24.53 190 THR B N 1
ATOM 2967 C CA . THR B 1 190 ? -61.75 -6.031 -13.352 1 24.53 190 THR B CA 1
ATOM 2968 C C . THR B 1 190 ? -62.688 -6.98 -12.609 1 24.53 190 THR B C 1
ATOM 2970 O O . THR B 1 190 ? -62.25 -8.016 -12.094 1 24.53 190 THR B O 1
#

Foldseek 3Di:
DPPDCVVDDPDDDDPPPPPDDVVPDPPPVCVVVPPPPPLDDPPQWDDDDQKTKHWFFFWFFQVVQQVVLVVVQWGFADDDDDVSVVVVQVNCCVVPVHRWWEFGQWFQQVHPPDIDGPRGDDPDDAFADPCPPPCPPHQLTGWIALDDPVRGIYRGHRRGTHITMTIRNPDPPPPCPPPPPVPPPPPPPD/DPPDDPDPDDDPDDPPCPPDPVPPDPPPVCCVVPPPPPLDDPPQWDDDDQKTKHWFFFWFFQVVQQVVLVVVQWGFADDDDPVSVVVVQVNCCVVPVHRWWEFGQWFQQVHPPDIDGPRGDDPDDAFADPCPPPCPPHQLTGWIALDDPVRGIYRGHRRGTHITMTIRNPDPPPPPPPPPPVVPPPPPPD

Radius of gyration: 32.88 Å; Cα contacts (8 Å, |Δi|>4): 581; chains: 2; bounding box: 107×125×60 Å

Solvent-accessible surface area (backbone atoms only — not comparable to full-atom values): 22196 Å² total; per-residue (Å²): 131,86,74,81,74,83,67,76,78,86,67,80,78,84,71,80,75,84,66,72,69,76,68,59,73,71,66,59,72,76,63,62,63,74,60,73,76,68,75,78,51,60,88,85,37,45,69,54,86,78,34,24,36,30,78,43,90,59,68,33,26,50,66,58,43,34,52,52,20,43,75,68,52,16,20,22,28,74,56,74,43,70,66,56,44,50,50,52,49,48,54,42,24,72,74,66,76,39,68,62,56,24,33,35,19,36,31,20,44,80,44,81,89,52,63,39,28,45,49,33,54,77,72,82,47,86,58,56,31,91,82,40,69,63,42,68,91,59,65,24,29,23,31,30,34,32,33,74,95,80,47,25,28,37,46,35,47,41,78,48,67,30,24,35,35,24,27,34,63,55,58,85,65,68,69,71,66,71,68,76,75,69,70,78,72,72,76,76,80,121,130,79,86,68,80,73,86,69,75,76,83,68,75,82,71,78,75,84,67,73,68,77,67,60,72,74,67,61,70,79,63,62,63,73,61,72,76,69,76,79,52,59,89,86,37,44,70,55,86,78,36,24,35,32,78,43,90,59,67,32,26,49,65,56,44,34,52,52,18,42,76,68,52,17,21,22,29,73,58,74,42,70,67,56,44,52,51,53,48,49,52,40,24,73,73,66,75,41,67,62,56,24,35,34,20,37,34,20,46,80,43,82,88,53,65,38,28,44,49,34,54,77,73,82,45,86,58,55,32,91,82,41,70,62,41,68,92,58,66,24,28,22,33,29,34,31,35,74,93,81,47,23,28,36,46,35,47,42,78,49,68,30,25,34,34,26,26,34,64,55,67,81,64,68,69,72,66,73,70,76,76,73,70,78,70,74,75,74,81,120

Organism: Oncorhynchus kisutch (NCBI:txid8019)

Sequence (380 aa):
MEKLAVLLLLSAAIALGDANLTQLLGLEPLLKTEGTKEMSCPSDWHPYGSRCFRFVSIPQSWSDSEQNCLALGGNLASVNNLLEYQFMQALTKNTNGHLPDTWIGGFDAVKEGLWMWSDGSRFDYTNWNIGEPNNAGEGEDCLQMNAASEKLWFDVPWVNSLLHLSPPEVNSLHFNTQTKICHSLQLTITMEKLAVLLLLSAAIALGDANLTQLLGLEPLLKTEGTKEMSCPSDWHPYGSRCFRFVSIPQSWSDSEQNCLALGGNLASVNNLLEYQFMQALTKNTNGHLPDTWIGGFDAVKEGLWMWSDGSRFDYTNWNIGEPNNAGEGEDCLQMNAASEKLWFDVPWVNSLLHLSPPEVNSLHFNTQTKICHSLQLTIT